Protein AF-A0A1M3QU16-F1 (afdb_monomer_lite)

Sequence (196 aa):
MIEPKADIASSEDFNYCINLTHSNYIVVINEKRYNAANKQELTKLIRKNKKMITNRQLSIIYNSATTPGKMVTVLDILTEQDIKRFKLASVDGKPVPHIQDIKKENTSSKDTNFSDSTILTIIIKDTCLDISLLKNVMGCKKLDDVESFILNNKKYIDPYKIVVIGRKDLGYKDLKPVISLLIKHEYFNFKLLTKD

Foldseek 3Di:
DDDPQAAADDPVQQQAEFEQADCFTWGHHRNDTDTHNDLVSVLVVCLVCVVSQQVDAYEYEDEPVRQVVVVVSVVVSCVVSVRDRYGYHYNHSDDDLPPPPPPPPPPPDDDPPPVPLLAWEWEQDPQWIWTGHNRDIDIGRDVVVVLVVCVVCVVSHDLQRYEYEYAPPDDPVRVVSVVVSCSVVVSRHYYYYYDD

Structure (mmCIF, N/CA/C/O backbone):
data_AF-A0A1M3QU16-F1
#
_entry.id   AF-A0A1M3QU16-F1
#
loop_
_atom_site.group_PDB
_atom_site.id
_atom_site.type_symbol
_atom_site.label_atom_id
_atom_site.label_alt_id
_atom_site.label_comp_id
_atom_site.label_asym_id
_atom_site.label_entity_id
_atom_site.label_seq_id
_atom_site.pdbx_PDB_ins_code
_atom_site.Cartn_x
_atom_site.Cartn_y
_atom_site.Cartn_z
_atom_site.occupancy
_atom_site.B_iso_or_equiv
_atom_site.auth_seq_id
_atom_site.auth_comp_id
_atom_site.auth_asym_id
_atom_site.auth_atom_id
_atom_site.pdbx_PDB_model_num
ATOM 1 N N . MET A 1 1 ? -2.129 24.895 -1.255 1.00 28.53 1 MET A N 1
ATOM 2 C CA . MET A 1 1 ? -1.875 23.439 -1.251 1.00 28.53 1 MET A CA 1
ATOM 3 C C . MET A 1 1 ? -1.627 23.045 0.197 1.00 28.53 1 MET A C 1
ATOM 5 O O . MET A 1 1 ? -0.726 23.620 0.785 1.00 28.53 1 MET A O 1
ATOM 9 N N . ILE A 1 2 ? -2.469 22.206 0.806 1.00 23.08 2 ILE A N 1
ATOM 10 C CA . ILE A 1 2 ? -2.302 21.773 2.204 1.00 23.08 2 ILE A CA 1
ATOM 11 C C . ILE A 1 2 ? -1.874 20.309 2.139 1.00 23.08 2 ILE A C 1
ATOM 13 O O . ILE A 1 2 ? -2.660 19.458 1.733 1.00 23.08 2 ILE A O 1
ATOM 17 N N . GLU A 1 3 ? -0.601 20.046 2.423 1.00 27.50 3 GLU A N 1
ATOM 18 C CA . GLU A 1 3 ? -0.107 18.693 2.685 1.00 27.50 3 GLU A CA 1
ATOM 19 C C . GLU A 1 3 ? -0.867 18.123 3.893 1.00 27.50 3 GLU A C 1
ATOM 21 O O . GLU A 1 3 ? -1.127 18.884 4.835 1.00 27.50 3 GLU A O 1
ATOM 26 N N . PRO A 1 4 ? -1.218 16.824 3.924 1.00 32.12 4 PRO A N 1
ATOM 27 C CA . PRO A 1 4 ? -1.658 16.208 5.162 1.00 32.12 4 PRO A CA 1
ATOM 28 C C . PRO A 1 4 ? -0.467 16.238 6.117 1.00 32.12 4 PRO A C 1
ATOM 30 O O . PRO A 1 4 ? 0.437 15.405 6.047 1.00 32.12 4 PRO A O 1
ATOM 33 N N . LYS A 1 5 ? -0.432 17.245 6.992 1.00 37.00 5 LYS A N 1
ATOM 34 C CA . LYS A 1 5 ? 0.457 17.226 8.144 1.00 37.00 5 LYS A CA 1
ATOM 35 C C . LYS A 1 5 ? 0.028 16.029 8.975 1.00 37.00 5 LYS A C 1
ATOM 37 O O . LYS A 1 5 ? -1.111 15.963 9.425 1.00 37.00 5 LYS A O 1
ATOM 42 N N . ALA A 1 6 ? 0.924 15.065 9.129 1.00 51.38 6 ALA A N 1
ATOM 43 C CA . ALA A 1 6 ? 0.760 14.104 10.195 1.00 51.38 6 ALA A CA 1
ATOM 44 C C . ALA A 1 6 ? 0.829 14.874 11.510 1.00 51.38 6 ALA A C 1
ATOM 46 O O . ALA A 1 6 ? 1.815 15.570 11.769 1.00 51.38 6 ALA A O 1
ATOM 47 N N . ASP A 1 7 ? -0.221 14.768 12.312 1.00 60.34 7 ASP A N 1
ATOM 48 C CA . ASP A 1 7 ? -0.192 15.331 13.649 1.00 60.34 7 ASP A CA 1
ATOM 49 C C . ASP A 1 7 ? 0.798 14.525 14.494 1.00 60.34 7 ASP A C 1
ATOM 51 O O . ASP A 1 7 ? 0.911 13.298 14.367 1.00 60.34 7 ASP A O 1
ATOM 55 N N . ILE A 1 8 ? 1.531 15.222 15.361 1.00 70.62 8 ILE A N 1
ATOM 56 C CA . ILE A 1 8 ? 2.304 14.560 16.410 1.00 70.62 8 ILE A CA 1
ATOM 57 C C . ILE A 1 8 ? 1.301 13.819 17.295 1.00 70.62 8 ILE A C 1
ATOM 59 O O . ILE A 1 8 ? 0.303 14.402 17.723 1.00 70.62 8 ILE A O 1
ATOM 63 N N . ALA A 1 9 ? 1.549 12.533 17.542 1.00 72.69 9 ALA A N 1
ATOM 64 C CA . ALA A 1 9 ? 0.650 11.704 18.332 1.00 72.69 9 ALA A CA 1
ATOM 65 C C . ALA A 1 9 ? 0.433 12.308 19.728 1.00 72.69 9 ALA A C 1
ATOM 67 O O . ALA A 1 9 ? 1.379 12.531 20.485 1.00 72.69 9 ALA A O 1
ATOM 68 N N . SER A 1 10 ? -0.830 12.551 20.066 1.00 77.94 10 SER A N 1
ATOM 69 C CA . SER A 1 10 ? -1.260 13.004 21.388 1.00 77.94 10 SER A CA 1
ATOM 70 C C . SER A 1 10 ? -1.547 11.814 22.309 1.00 77.94 10 SER A C 1
ATOM 72 O O . SER A 1 10 ? -1.694 10.682 21.851 1.00 77.94 10 SER A O 1
ATOM 74 N N . SER A 1 11 ? -1.671 12.046 23.618 1.00 75.81 11 SER A N 1
ATOM 75 C CA . SER A 1 11 ? -2.041 10.991 24.577 1.00 75.81 11 SER A CA 1
ATOM 76 C C . SER A 1 11 ? -3.391 10.340 24.249 1.00 75.81 11 SER A C 1
ATOM 78 O O . SER A 1 11 ? -3.541 9.128 24.402 1.00 75.81 11 SER A O 1
ATOM 80 N N . GLU A 1 12 ? -4.351 11.111 23.733 1.00 80.38 12 GLU A N 1
ATOM 81 C CA . GLU A 1 12 ? -5.673 10.616 23.335 1.00 80.38 12 GLU A CA 1
ATOM 82 C C . GLU A 1 12 ? -5.602 9.612 22.180 1.00 80.38 12 GLU A C 1
ATOM 84 O O . GLU A 1 12 ? -6.406 8.676 22.112 1.00 80.38 12 GLU A O 1
ATOM 89 N N . ASP A 1 13 ? -4.593 9.746 21.316 1.00 78.88 13 ASP A N 1
ATOM 90 C CA . ASP A 1 13 ? -4.394 8.860 20.174 1.00 78.88 13 ASP A CA 1
ATOM 91 C C . ASP A 1 13 ? -4.037 7.441 20.578 1.00 78.88 13 ASP A C 1
ATOM 93 O O . ASP A 1 13 ? -4.252 6.517 19.805 1.00 78.88 13 ASP A O 1
ATOM 97 N N . PHE A 1 14 ? -3.547 7.228 21.796 1.00 82.44 14 PHE A N 1
ATOM 98 C CA . PHE A 1 14 ? -3.204 5.897 22.282 1.00 82.44 14 PHE A CA 1
ATOM 99 C C . PHE A 1 14 ? -4.396 5.135 22.876 1.00 82.44 14 PHE A C 1
ATOM 101 O O . PHE A 1 14 ? -4.251 3.957 23.199 1.00 82.44 14 PHE A O 1
ATOM 108 N N . ASN A 1 15 ? -5.580 5.752 22.975 1.00 84.56 15 ASN A N 1
ATOM 109 C CA . ASN A 1 15 ? -6.772 5.113 23.547 1.00 84.56 15 ASN A CA 1
ATOM 110 C C . ASN A 1 15 ? -7.551 4.263 22.530 1.00 84.56 15 ASN A C 1
ATOM 112 O O . ASN A 1 15 ? -8.203 3.282 22.908 1.00 84.56 15 ASN A O 1
ATOM 116 N N . TYR A 1 16 ? -7.495 4.650 21.252 1.00 88.00 16 TYR A N 1
ATOM 117 C CA . TYR A 1 16 ? -8.154 3.983 20.127 1.00 88.00 16 TYR A CA 1
ATOM 118 C C . TYR A 1 16 ? -7.234 4.010 18.905 1.00 88.00 16 TYR A C 1
ATOM 120 O O . TYR A 1 16 ? -7.348 4.891 18.051 1.00 88.00 16 TYR A O 1
ATOM 128 N N . CYS A 1 17 ? -6.318 3.044 18.813 1.00 90.44 17 CYS A N 1
ATOM 129 C CA . CYS A 1 17 ? -5.332 3.037 17.740 1.00 90.44 17 CYS A CA 1
ATOM 130 C C . CYS A 1 17 ? -4.891 1.681 17.221 1.00 90.44 17 CYS A C 1
ATOM 132 O O . CYS A 1 17 ? -5.073 0.643 17.853 1.00 90.44 17 CYS A O 1
ATOM 134 N N . ILE A 1 18 ? -4.251 1.734 16.056 1.00 91.69 18 IL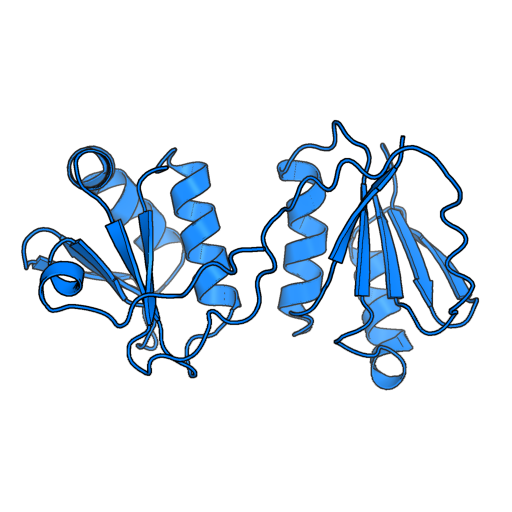E A N 1
ATOM 135 C CA . ILE A 1 18 ? -3.370 0.690 15.550 1.00 91.69 18 ILE A CA 1
ATOM 136 C C . ILE A 1 18 ? -1.954 1.263 15.549 1.00 91.69 18 ILE A C 1
ATOM 138 O O . ILE A 1 18 ? -1.646 2.176 14.789 1.00 91.69 18 ILE A O 1
ATOM 142 N N . ASN A 1 19 ? -1.101 0.735 16.414 1.00 90.00 19 ASN A N 1
ATOM 143 C CA . ASN A 1 19 ? 0.288 1.122 16.555 1.00 90.00 19 ASN A CA 1
ATOM 144 C C . ASN A 1 19 ? 1.202 0.193 15.743 1.00 90.00 19 ASN A C 1
ATOM 146 O O . ASN A 1 19 ? 1.230 -1.027 15.940 1.00 90.00 19 ASN A O 1
ATOM 150 N N . LEU A 1 20 ? 1.936 0.807 14.814 1.00 87.31 20 LEU A N 1
ATOM 151 C CA . LEU A 1 20 ? 2.802 0.162 13.833 1.00 87.31 20 LEU A CA 1
ATOM 152 C C . LEU A 1 20 ? 4.291 0.241 14.186 1.00 87.31 20 LEU A C 1
ATOM 154 O O . LEU A 1 20 ? 5.102 -0.330 13.460 1.00 87.31 20 LEU A O 1
ATOM 158 N N . THR A 1 21 ? 4.655 0.896 15.294 1.00 81.88 21 THR A N 1
ATOM 159 C CA . THR A 1 21 ? 6.058 1.101 15.697 1.00 81.88 21 THR A CA 1
ATOM 160 C C . THR A 1 21 ? 6.739 -0.163 16.229 1.00 81.88 21 THR A C 1
ATOM 162 O O . THR A 1 21 ? 7.946 -0.168 16.459 1.00 81.88 21 THR A O 1
ATOM 165 N N . HIS A 1 22 ? 5.980 -1.242 16.420 1.00 81.38 22 HIS A N 1
ATOM 166 C CA . HIS A 1 22 ? 6.461 -2.532 16.912 1.00 81.38 22 HIS A CA 1
ATOM 167 C C . HIS A 1 22 ? 6.599 -3.552 15.775 1.00 81.38 22 HIS A C 1
ATOM 169 O O . HIS A 1 22 ? 6.116 -3.324 14.671 1.00 81.38 22 HIS A O 1
ATOM 175 N N . SER A 1 23 ? 7.221 -4.708 16.031 1.00 77.38 23 SER A N 1
ATOM 176 C CA . SER A 1 23 ? 7.318 -5.815 15.060 1.00 77.38 23 SER A CA 1
ATOM 177 C C . SER A 1 23 ? 5.955 -6.425 14.718 1.00 77.38 23 SER A C 1
ATOM 179 O O . SER A 1 23 ? 5.689 -6.718 13.553 1.00 77.38 23 SER A O 1
ATOM 181 N N . ASN A 1 24 ? 5.032 -6.474 15.677 1.00 86.94 24 ASN A N 1
ATOM 182 C CA . ASN A 1 24 ? 3.638 -6.872 15.465 1.00 86.94 24 ASN A CA 1
ATOM 183 C C . ASN A 1 24 ? 2.715 -5.653 15.292 1.00 86.94 24 ASN A C 1
ATOM 185 O O . ASN A 1 24 ? 3.144 -4.512 15.462 1.00 86.94 24 ASN A O 1
ATOM 189 N N . TYR A 1 25 ? 1.450 -5.881 14.937 1.00 90.00 25 TYR A N 1
ATOM 190 C CA . TYR A 1 25 ? 0.414 -4.849 14.985 1.00 90.00 25 TYR A CA 1
ATOM 191 C C . TYR A 1 25 ? -0.153 -4.789 16.403 1.00 90.00 25 TYR A C 1
ATOM 193 O O . TYR A 1 25 ? -0.735 -5.766 16.879 1.00 90.00 25 TYR A O 1
ATOM 201 N N . ILE A 1 26 ? 0.002 -3.653 17.083 1.00 92.25 26 ILE A N 1
ATOM 202 C CA . ILE A 1 26 ? -0.613 -3.449 18.397 1.00 92.25 26 ILE A CA 1
ATOM 203 C C . ILE A 1 26 ? -1.889 -2.650 18.204 1.00 92.25 26 ILE A C 1
ATOM 205 O O . ILE A 1 26 ? -1.847 -1.533 17.710 1.00 92.25 26 ILE A O 1
ATOM 209 N N . VAL A 1 27 ? -3.026 -3.198 18.606 1.00 92.75 27 VAL A N 1
ATOM 210 C CA . VAL A 1 27 ? -4.304 -2.489 18.557 1.00 92.75 27 VAL A CA 1
ATOM 211 C C . VAL A 1 27 ? -4.719 -2.138 19.973 1.00 92.75 27 VAL A C 1
ATOM 213 O O . VAL A 1 27 ? -4.767 -3.014 20.835 1.00 92.75 27 VAL A O 1
ATOM 216 N N . VAL A 1 28 ? -5.025 -0.871 20.221 1.00 90.88 28 VAL A N 1
ATOM 217 C CA . VAL A 1 28 ? -5.543 -0.399 21.504 1.00 90.88 28 VAL A CA 1
ATOM 218 C C . VAL A 1 28 ? -6.983 0.031 21.315 1.00 90.88 28 VAL A C 1
ATOM 220 O O . VAL A 1 28 ? -7.278 0.853 20.452 1.00 90.88 28 VAL A O 1
ATOM 223 N N . ILE A 1 29 ? -7.893 -0.554 22.088 1.00 89.00 29 ILE A N 1
ATOM 224 C CA . ILE A 1 29 ? -9.314 -0.199 22.079 1.00 89.00 29 ILE A CA 1
ATOM 225 C C . ILE A 1 29 ? -9.744 -0.064 23.528 1.00 89.00 29 ILE A C 1
ATOM 227 O O . ILE A 1 29 ? -9.800 -1.065 24.247 1.00 89.00 29 ILE A O 1
ATOM 231 N N . ASN A 1 30 ? -10.074 1.159 23.939 1.00 83.50 30 ASN A N 1
ATOM 232 C CA . ASN A 1 30 ? -10.514 1.448 25.300 1.00 83.50 30 ASN A CA 1
ATOM 233 C C . ASN A 1 30 ? -9.498 0.949 26.341 1.00 83.50 30 ASN A C 1
ATOM 235 O O . ASN A 1 30 ? -9.843 0.149 27.210 1.00 83.50 30 ASN A O 1
ATOM 239 N N . GLU A 1 31 ? -8.230 1.336 26.158 1.00 81.75 31 GLU A N 1
ATOM 240 C CA . GLU A 1 31 ? -7.076 0.981 27.009 1.00 81.75 31 GLU A CA 1
ATOM 241 C C . GLU A 1 31 ? -6.671 -0.504 26.991 1.00 81.75 31 GLU A C 1
ATOM 243 O O . GLU A 1 31 ? -5.581 -0.866 27.439 1.00 81.75 31 GLU A O 1
ATOM 248 N N . LYS A 1 32 ? -7.483 -1.385 26.396 1.00 89.31 32 LYS A N 1
ATOM 249 C CA . LYS A 1 32 ? -7.114 -2.788 26.194 1.00 89.31 32 LYS A CA 1
ATOM 250 C C . LYS A 1 32 ? -6.192 -2.922 24.996 1.00 89.31 32 LYS A C 1
ATOM 252 O O . LYS A 1 32 ? -6.543 -2.523 23.885 1.00 89.31 32 LYS A O 1
ATOM 257 N N . ARG A 1 33 ? -5.031 -3.533 25.230 1.00 92.06 33 ARG A N 1
ATOM 258 C CA . ARG A 1 33 ? -4.027 -3.821 24.206 1.00 92.06 33 ARG A CA 1
ATOM 259 C C . ARG A 1 33 ? -4.224 -5.220 23.643 1.00 92.06 33 ARG A C 1
ATOM 261 O O . ARG A 1 33 ? -4.306 -6.195 24.385 1.00 92.06 33 ARG A O 1
ATOM 268 N N . TYR A 1 34 ? -4.239 -5.304 22.325 1.00 93.56 34 TYR A N 1
ATOM 269 C CA . TYR A 1 34 ? -4.306 -6.538 21.566 1.00 93.56 34 TYR A CA 1
ATOM 270 C C . TYR A 1 34 ? -3.097 -6.615 20.649 1.00 93.56 34 TYR A C 1
ATOM 272 O O . TYR A 1 34 ? -2.683 -5.615 20.063 1.00 93.56 34 TYR A O 1
ATOM 280 N N . ASN A 1 35 ? -2.544 -7.811 20.514 1.00 92.81 35 ASN A N 1
ATOM 281 C CA . ASN A 1 35 ? -1.427 -8.077 19.629 1.00 92.81 35 ASN A CA 1
ATOM 282 C C . ASN A 1 35 ? -1.933 -8.910 18.447 1.00 92.81 35 ASN A C 1
ATOM 284 O O . ASN A 1 35 ? -2.661 -9.881 18.650 1.00 92.81 35 ASN A O 1
ATOM 288 N N . ALA A 1 36 ? -1.577 -8.507 17.233 1.00 93.44 36 ALA A N 1
ATOM 289 C CA . ALA A 1 36 ? -1.800 -9.276 16.022 1.00 93.44 36 ALA A CA 1
ATOM 290 C C . ALA A 1 36 ? -0.466 -9.445 15.291 1.00 93.44 36 ALA A C 1
ATOM 292 O O . ALA A 1 36 ? 0.161 -8.465 14.882 1.00 93.44 36 ALA A O 1
ATOM 293 N N . ALA A 1 37 ? -0.035 -10.691 15.109 1.00 88.56 37 ALA A N 1
ATOM 294 C CA . ALA A 1 37 ? 1.241 -11.005 14.474 1.00 88.56 37 ALA A CA 1
ATOM 295 C C . ALA A 1 37 ? 1.196 -10.832 12.946 1.00 88.56 37 ALA A C 1
ATOM 297 O O . ALA A 1 37 ? 2.219 -10.603 12.308 1.00 88.56 37 ALA A O 1
ATOM 298 N N . ASN A 1 38 ? 0.011 -10.936 12.337 1.00 85.81 38 ASN A N 1
ATOM 299 C CA . ASN A 1 38 ? -0.155 -10.962 10.884 1.00 85.81 38 ASN A CA 1
ATOM 300 C C . ASN A 1 38 ? -1.468 -10.299 10.422 1.00 85.81 38 ASN A C 1
ATOM 302 O O . ASN A 1 38 ? -2.348 -9.970 11.222 1.00 85.81 38 ASN A O 1
ATOM 306 N N . LYS A 1 39 ? -1.611 -10.132 9.095 1.00 84.62 39 LYS A N 1
ATOM 307 C CA . LYS A 1 39 ? -2.800 -9.540 8.453 1.00 84.62 39 LYS A CA 1
ATOM 308 C C . LYS A 1 39 ? -4.097 -10.243 8.870 1.00 84.62 39 LYS A C 1
ATOM 310 O O . LYS A 1 39 ? -5.100 -9.569 9.095 1.00 84.62 39 LYS A O 1
ATOM 315 N N . GLN A 1 40 ? -4.106 -11.574 8.966 1.00 89.69 40 GLN A N 1
ATOM 316 C CA . GLN A 1 40 ? -5.324 -12.340 9.260 1.00 89.69 40 GLN A CA 1
ATOM 317 C C . GLN A 1 40 ? -5.810 -12.105 10.693 1.00 89.69 40 GLN A C 1
ATOM 319 O O . GLN A 1 40 ? -6.999 -11.856 10.903 1.00 89.69 40 GLN A O 1
ATOM 324 N N . GLU A 1 41 ? -4.903 -12.140 11.669 1.00 93.75 41 GLU A N 1
ATOM 325 C CA . GLU A 1 41 ? -5.203 -11.823 13.068 1.00 93.75 41 GLU A CA 1
ATOM 326 C C . GLU A 1 41 ? -5.687 -10.385 13.226 1.00 93.75 41 GLU A C 1
ATOM 328 O O . GLU A 1 41 ? -6.724 -10.157 13.851 1.00 93.75 41 GLU A O 1
ATOM 333 N N . LEU A 1 42 ? -5.003 -9.427 12.587 1.00 93.94 42 LEU A N 1
ATOM 334 C CA . LEU A 1 42 ? -5.406 -8.024 12.619 1.00 93.94 42 LEU A CA 1
ATOM 335 C C . LEU A 1 42 ? -6.803 -7.848 12.014 1.00 93.94 42 LEU A C 1
ATOM 337 O O . LEU A 1 42 ? -7.665 -7.216 12.617 1.00 93.94 42 LEU A O 1
ATOM 341 N N . THR A 1 43 ? -7.073 -8.477 10.870 1.00 92.94 43 THR A N 1
ATOM 342 C CA . THR A 1 43 ? -8.388 -8.426 10.213 1.00 92.94 43 THR A CA 1
ATOM 343 C C . THR A 1 43 ? -9.489 -8.981 11.117 1.00 92.94 43 THR A C 1
ATOM 345 O O . THR A 1 43 ? -10.542 -8.358 11.261 1.00 92.94 43 THR A O 1
ATOM 348 N N . LYS A 1 44 ? -9.258 -10.138 11.759 1.00 93.75 44 LYS A N 1
ATOM 349 C CA . LYS A 1 44 ? -10.207 -10.729 12.717 1.00 93.75 44 LYS A CA 1
ATOM 350 C C . LYS A 1 44 ? -10.464 -9.784 13.890 1.00 93.75 44 LYS A C 1
ATOM 352 O O . LYS A 1 44 ? -11.617 -9.603 14.281 1.00 93.75 44 LYS A O 1
ATOM 357 N N . LEU A 1 45 ? -9.413 -9.162 14.420 1.00 94.25 45 LEU A N 1
ATOM 358 C CA . LEU A 1 45 ? -9.507 -8.242 15.545 1.00 94.25 45 LEU A CA 1
ATOM 359 C C . LEU A 1 45 ? -10.296 -6.972 15.192 1.00 94.25 45 LEU A C 1
ATOM 361 O O . LEU A 1 45 ? -11.213 -6.598 15.926 1.00 94.25 45 LEU A O 1
ATOM 365 N N . ILE A 1 46 ? -9.983 -6.341 14.059 1.00 93.00 46 ILE A N 1
ATOM 366 C CA . ILE A 1 46 ? -10.682 -5.145 13.575 1.00 93.00 46 ILE A CA 1
ATOM 367 C C . ILE A 1 46 ? -12.149 -5.464 13.298 1.00 93.00 46 ILE A C 1
ATOM 369 O O . ILE A 1 46 ? -13.028 -4.729 13.740 1.00 93.00 46 ILE A O 1
ATOM 373 N N . ARG A 1 47 ? -12.443 -6.603 12.660 1.00 93.00 47 ARG A N 1
ATOM 374 C CA . ARG A 1 47 ? -13.821 -7.043 12.410 1.00 93.00 47 ARG A CA 1
ATOM 375 C C . ARG A 1 47 ? -14.604 -7.263 13.702 1.00 93.00 47 ARG A C 1
ATOM 377 O O . ARG A 1 47 ? -15.720 -6.763 13.822 1.00 93.00 47 ARG A O 1
ATOM 384 N N . LYS A 1 48 ? -14.018 -7.963 14.681 1.00 92.94 48 LYS A N 1
ATOM 385 C CA . LYS A 1 48 ? -14.643 -8.227 15.990 1.00 92.94 48 LYS A CA 1
ATOM 386 C C . LYS A 1 48 ? -15.002 -6.934 16.724 1.00 92.94 48 LYS A C 1
ATOM 388 O O . LYS A 1 48 ? -16.036 -6.872 17.379 1.00 92.94 48 LYS A O 1
ATOM 393 N N . ASN A 1 49 ? -14.172 -5.903 16.587 1.00 90.25 49 ASN A N 1
ATOM 394 C CA . ASN A 1 49 ? -14.342 -4.629 17.282 1.00 90.25 49 ASN A CA 1
ATOM 395 C C . ASN A 1 49 ? -14.895 -3.506 16.390 1.00 90.25 49 ASN A C 1
ATOM 397 O O . ASN A 1 49 ? -14.934 -2.353 16.822 1.00 90.25 49 ASN A O 1
ATOM 401 N N . LYS A 1 50 ? -15.358 -3.822 15.171 1.00 88.12 50 LYS A N 1
ATOM 402 C CA . LYS A 1 50 ? -15.743 -2.833 14.152 1.00 88.12 50 LYS A CA 1
ATOM 403 C C . LYS A 1 50 ? -16.699 -1.777 14.704 1.00 88.12 50 LYS A C 1
ATOM 405 O O . LYS A 1 50 ? -16.419 -0.597 14.570 1.00 88.12 50 LYS A O 1
ATOM 410 N N . LYS A 1 51 ? -17.768 -2.182 15.403 1.00 86.38 51 LYS A N 1
ATOM 411 C CA . LYS A 1 51 ? -18.746 -1.243 15.991 1.00 86.38 51 LYS A CA 1
ATOM 412 C C . LYS A 1 51 ? -18.099 -0.196 16.908 1.00 86.38 51 LYS A C 1
ATOM 414 O O . LYS A 1 51 ? -18.457 0.973 16.840 1.00 86.38 51 LYS A O 1
ATOM 419 N N . MET A 1 52 ? -17.150 -0.604 17.752 1.00 84.56 52 MET A N 1
ATOM 420 C CA . MET A 1 52 ? -16.463 0.314 18.669 1.00 84.56 52 MET A CA 1
ATOM 421 C C . MET A 1 52 ? -15.519 1.253 17.915 1.00 84.56 52 MET A C 1
ATOM 423 O O . MET A 1 52 ? -15.449 2.436 18.236 1.00 84.56 52 MET A O 1
ATOM 427 N N . ILE A 1 53 ? -14.833 0.726 16.898 1.00 83.88 53 ILE A N 1
ATOM 428 C CA . ILE A 1 53 ? -13.884 1.475 16.072 1.00 83.88 53 ILE A CA 1
ATOM 429 C C . ILE A 1 53 ? -14.611 2.511 15.205 1.00 83.88 53 ILE A C 1
ATOM 431 O O . ILE A 1 53 ? -14.205 3.663 15.181 1.00 83.88 53 ILE A O 1
ATOM 435 N N . THR A 1 54 ? -15.706 2.146 14.531 1.00 79.75 54 THR A N 1
ATOM 436 C CA . THR A 1 54 ? -16.431 3.038 13.603 1.00 79.75 54 THR A CA 1
ATOM 437 C C . THR A 1 54 ? -17.081 4.239 14.305 1.00 79.75 54 THR A C 1
ATOM 439 O O . THR A 1 54 ? -17.221 5.308 13.708 1.00 79.75 54 THR A O 1
ATOM 442 N N . ASN A 1 55 ? -17.459 4.091 15.578 1.00 78.94 55 ASN A N 1
ATOM 443 C CA . ASN A 1 55 ? -18.094 5.161 16.351 1.00 78.94 55 ASN A CA 1
ATOM 444 C C . ASN A 1 55 ? -17.103 6.231 16.838 1.00 78.94 55 ASN A C 1
ATOM 446 O O . ASN A 1 55 ? -17.526 7.317 17.237 1.00 78.94 55 ASN A O 1
ATOM 450 N N . ARG A 1 56 ? -15.797 5.952 16.789 1.00 78.81 56 ARG A N 1
ATOM 451 C CA . ARG A 1 56 ? -14.731 6.868 17.209 1.00 78.81 56 ARG A CA 1
ATOM 452 C C . ARG A 1 56 ? -13.781 7.159 16.048 1.00 78.81 56 ARG A C 1
ATOM 454 O O . ARG A 1 56 ? -13.879 6.555 14.985 1.00 78.81 56 ARG A O 1
ATOM 461 N N . GLN A 1 57 ? -12.894 8.131 16.228 1.00 79.50 57 GLN A N 1
ATOM 462 C CA . GLN A 1 57 ? -11.777 8.319 15.308 1.00 79.50 57 GLN A CA 1
ATOM 463 C C . GLN A 1 57 ? -10.677 7.325 15.686 1.00 79.50 57 GLN A C 1
ATOM 465 O O . GLN A 1 57 ? -10.226 7.320 16.828 1.00 79.50 57 GLN A O 1
ATOM 470 N N . LEU A 1 58 ? -10.285 6.461 14.750 1.00 86.44 58 LEU A N 1
ATOM 471 C CA . LEU A 1 58 ? -9.176 5.527 14.938 1.00 86.44 58 LEU A CA 1
ATOM 472 C C . LEU A 1 58 ? -7.853 6.207 14.572 1.00 86.44 58 LEU A C 1
ATOM 474 O O . LEU A 1 58 ? -7.704 6.690 13.451 1.00 86.44 58 LEU A O 1
ATOM 478 N N . SER A 1 59 ? -6.873 6.189 15.466 1.00 86.56 59 SER A N 1
ATOM 479 C CA . SER A 1 59 ? -5.534 6.699 15.162 1.00 86.56 59 SER A CA 1
ATOM 480 C C . SER A 1 59 ? -4.632 5.573 14.649 1.00 86.56 59 SER A C 1
ATOM 482 O O . SER A 1 59 ? -4.570 4.490 15.225 1.00 86.56 59 SER A O 1
ATOM 484 N N . ILE A 1 60 ? -3.921 5.790 13.548 1.00 89.00 60 ILE A N 1
ATOM 485 C CA . ILE A 1 60 ? -2.859 4.892 13.085 1.00 89.00 60 ILE A CA 1
ATOM 486 C C . ILE A 1 60 ? -1.540 5.526 13.506 1.00 89.00 60 ILE A C 1
ATOM 488 O O . ILE A 1 60 ? -1.141 6.556 12.962 1.00 89.00 60 ILE A O 1
ATOM 492 N N . ILE A 1 61 ? -0.895 4.922 14.502 1.00 87.00 61 ILE A N 1
ATOM 493 C CA . ILE A 1 61 ? 0.356 5.416 15.072 1.00 87.00 61 ILE A CA 1
ATOM 494 C C . ILE A 1 61 ? 1.526 4.815 14.306 1.00 87.00 61 ILE A C 1
ATOM 496 O O . ILE A 1 61 ? 1.628 3.592 14.183 1.00 87.00 61 ILE A O 1
ATOM 500 N N . TYR A 1 62 ? 2.429 5.666 13.834 1.00 83.38 62 TYR A N 1
ATOM 501 C CA . TYR A 1 62 ? 3.632 5.248 13.123 1.00 83.38 62 TYR A CA 1
ATOM 502 C C . TYR A 1 62 ? 4.846 6.089 13.536 1.00 83.38 62 TYR A C 1
ATOM 504 O O . TYR A 1 62 ? 4.733 7.099 14.226 1.00 83.38 62 TYR A O 1
ATOM 512 N N . ASN A 1 63 ? 6.027 5.649 13.124 1.00 79.19 63 ASN A N 1
ATOM 513 C CA . ASN A 1 63 ? 7.292 6.370 13.256 1.00 79.19 63 ASN A CA 1
ATOM 514 C C . ASN A 1 63 ? 8.136 6.164 11.990 1.00 79.19 63 ASN A C 1
ATOM 516 O O . ASN A 1 63 ? 7.755 5.401 11.101 1.00 79.19 63 ASN A O 1
ATOM 520 N N . SER A 1 64 ? 9.316 6.776 11.924 1.00 69.06 64 SER A N 1
ATOM 521 C CA . SER A 1 64 ? 10.233 6.612 10.788 1.00 69.06 64 SER A CA 1
ATOM 522 C C . SER A 1 64 ? 10.756 5.195 10.548 1.00 69.06 64 SER A C 1
ATOM 524 O O . SER A 1 64 ? 11.218 4.907 9.449 1.00 69.06 64 SER A O 1
ATOM 526 N N . ALA A 1 65 ? 10.659 4.302 11.534 1.00 72.94 65 ALA A N 1
ATOM 527 C CA . ALA A 1 65 ? 11.001 2.888 11.380 1.00 72.94 65 ALA A CA 1
ATOM 528 C C . ALA A 1 65 ? 9.816 2.032 10.891 1.00 72.94 65 ALA A C 1
ATOM 530 O O . ALA A 1 65 ? 9.980 0.845 10.607 1.00 72.94 65 ALA A O 1
ATOM 531 N N . THR A 1 66 ? 8.611 2.601 10.809 1.00 70.31 66 THR A N 1
ATOM 532 C CA . THR A 1 66 ? 7.420 1.873 10.374 1.00 70.31 66 THR A CA 1
ATOM 533 C C . THR A 1 66 ? 7.527 1.547 8.893 1.00 70.31 66 THR A C 1
ATOM 535 O O . THR A 1 66 ? 7.614 2.439 8.049 1.00 70.31 66 THR A O 1
ATOM 538 N N . THR A 1 67 ? 7.472 0.258 8.561 1.00 70.31 67 THR A N 1
ATOM 539 C CA . THR A 1 67 ? 7.554 -0.167 7.164 1.00 70.31 67 THR A CA 1
ATOM 540 C C . THR A 1 67 ? 6.289 0.241 6.395 1.00 70.31 67 THR A C 1
ATOM 542 O O . THR A 1 67 ? 5.170 0.047 6.889 1.00 70.31 67 THR A O 1
ATOM 545 N N . PRO A 1 68 ? 6.411 0.742 5.154 1.00 60.56 68 PRO A N 1
ATOM 546 C CA . PRO A 1 68 ? 5.250 1.088 4.332 1.00 60.56 68 PRO A CA 1
ATOM 547 C C . PRO A 1 68 ? 4.289 -0.090 4.117 1.00 60.56 68 PRO A C 1
ATOM 549 O O . PRO A 1 68 ? 3.075 0.092 4.124 1.00 60.56 68 PRO A O 1
ATOM 552 N N . GLY A 1 69 ? 4.808 -1.321 4.018 1.00 66.69 69 GLY A N 1
ATOM 553 C CA . GLY A 1 69 ? 3.985 -2.529 3.890 1.00 66.69 69 GLY A CA 1
ATOM 554 C C . GLY A 1 69 ? 3.015 -2.742 5.061 1.00 66.69 69 GLY A C 1
ATOM 555 O O . GLY A 1 69 ? 1.879 -3.176 4.847 1.00 66.69 69 GLY A O 1
ATOM 556 N N . LYS A 1 70 ? 3.404 -2.373 6.290 1.00 74.50 70 LYS A N 1
ATOM 557 C CA . LYS A 1 70 ? 2.493 -2.386 7.445 1.00 74.50 70 LYS A CA 1
ATOM 558 C C . LYS A 1 70 ? 1.397 -1.340 7.318 1.00 74.50 70 LYS A C 1
ATOM 560 O O . LYS A 1 70 ? 0.238 -1.650 7.584 1.00 74.50 70 LYS A O 1
ATOM 565 N N . MET A 1 71 ? 1.762 -0.132 6.895 1.00 76.88 71 MET A N 1
ATOM 566 C CA . MET A 1 71 ? 0.810 0.956 6.679 1.00 76.88 71 MET A CA 1
ATOM 567 C C . MET A 1 71 ? -0.233 0.560 5.628 1.00 76.88 71 MET A C 1
ATOM 569 O O . MET A 1 71 ? -1.430 0.617 5.897 1.00 76.88 71 MET A O 1
ATOM 573 N N . VAL A 1 72 ? 0.206 0.049 4.473 1.00 72.31 72 VAL A N 1
ATOM 574 C CA . VAL A 1 72 ? -0.698 -0.416 3.409 1.00 72.31 72 VAL A CA 1
ATOM 575 C C . VAL A 1 72 ? -1.576 -1.567 3.875 1.00 72.31 72 VAL A C 1
ATOM 577 O O . VAL A 1 72 ? -2.775 -1.540 3.626 1.00 72.31 72 VAL A O 1
ATOM 580 N N . THR A 1 73 ? -1.028 -2.531 4.619 1.00 77.44 73 THR A N 1
ATOM 581 C CA . THR A 1 73 ? -1.825 -3.631 5.185 1.00 77.44 73 THR A CA 1
ATOM 582 C C . THR A 1 73 ? -2.951 -3.116 6.083 1.00 77.44 73 THR A C 1
ATOM 584 O O . THR A 1 73 ? -4.059 -3.647 6.055 1.00 77.44 73 THR A O 1
ATOM 587 N N . VAL A 1 74 ? -2.692 -2.081 6.880 1.00 82.31 74 VAL A N 1
ATOM 588 C CA . VAL A 1 74 ? -3.698 -1.496 7.773 1.00 82.31 74 VAL A CA 1
ATOM 589 C C . VAL A 1 74 ? -4.754 -0.743 6.973 1.00 82.31 74 VAL A C 1
ATOM 591 O O . VAL A 1 74 ? -5.939 -0.997 7.168 1.00 82.31 74 VAL A O 1
ATOM 594 N N . LEU A 1 75 ? -4.347 0.118 6.037 1.00 77.50 75 LEU A N 1
ATOM 595 C CA . LEU A 1 75 ? -5.267 0.864 5.171 1.00 77.50 75 LEU A CA 1
ATOM 596 C C . LEU A 1 75 ? -6.156 -0.069 4.333 1.00 77.50 75 LEU A C 1
ATOM 598 O O . LEU A 1 75 ? -7.359 0.170 4.211 1.00 77.50 75 LEU A O 1
ATOM 602 N N . ASP A 1 76 ? -5.587 -1.169 3.836 1.00 76.31 76 ASP A N 1
ATOM 603 C CA . ASP A 1 76 ? -6.301 -2.268 3.184 1.00 76.31 76 ASP A CA 1
ATOM 604 C C . ASP A 1 76 ? -7.418 -2.812 4.073 1.00 76.31 76 ASP A C 1
ATOM 606 O O . ASP A 1 76 ? -8.572 -2.877 3.659 1.00 76.31 76 ASP A O 1
ATOM 610 N N . ILE A 1 77 ? -7.084 -3.197 5.308 1.00 85.25 77 ILE A N 1
ATOM 611 C CA . ILE A 1 77 ? -8.044 -3.787 6.245 1.00 85.25 77 ILE A CA 1
ATOM 612 C C . ILE A 1 77 ? -9.142 -2.782 6.581 1.00 85.25 77 ILE A C 1
ATOM 614 O O . ILE A 1 77 ? -10.314 -3.152 6.613 1.00 85.25 77 ILE A O 1
ATOM 618 N N . LEU A 1 78 ? -8.792 -1.519 6.832 1.00 83.19 78 LEU A N 1
ATOM 619 C CA . LEU A 1 78 ? -9.783 -0.488 7.132 1.00 83.19 78 LEU A CA 1
ATOM 620 C C . LEU A 1 78 ? -10.735 -0.279 5.952 1.00 83.19 78 LEU A C 1
ATOM 622 O O . LEU A 1 78 ? -11.945 -0.221 6.161 1.00 83.19 78 LEU A O 1
ATOM 626 N N . THR A 1 79 ? -10.216 -0.276 4.724 1.00 78.19 79 THR A N 1
ATOM 627 C CA . THR A 1 79 ? -11.022 -0.189 3.498 1.00 78.19 79 THR A CA 1
ATOM 628 C C . THR A 1 79 ? -11.923 -1.417 3.331 1.00 78.19 79 THR A C 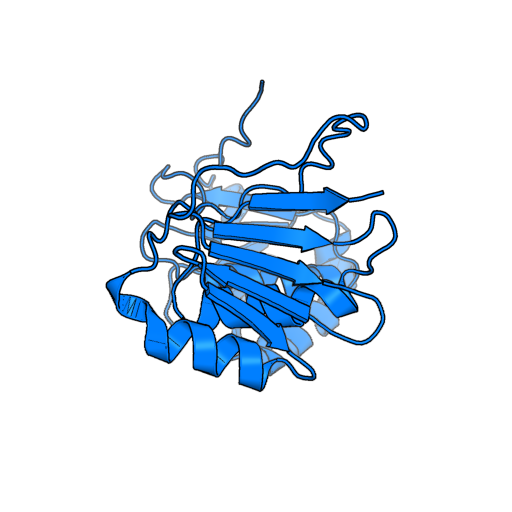1
ATOM 630 O O . THR A 1 79 ? -13.133 -1.275 3.171 1.00 78.19 79 THR A O 1
ATOM 633 N N . GLU A 1 80 ? -11.371 -2.630 3.452 1.00 81.25 80 GLU A N 1
ATOM 634 C CA . GLU A 1 80 ? -12.106 -3.904 3.375 1.00 81.25 80 GLU A CA 1
ATOM 635 C C . GLU A 1 80 ? -13.194 -4.020 4.461 1.00 81.25 80 GLU A C 1
ATOM 637 O O . GLU A 1 80 ? -14.192 -4.720 4.282 1.00 81.25 80 GLU A O 1
ATOM 642 N N . GLN A 1 81 ? -13.003 -3.371 5.613 1.00 82.12 81 GLN A N 1
ATOM 643 C CA . GLN A 1 81 ? -13.963 -3.346 6.715 1.00 82.12 81 GLN A CA 1
ATOM 644 C C . GLN A 1 81 ? -14.845 -2.085 6.729 1.00 82.12 81 GLN A C 1
ATOM 646 O O . GLN A 1 81 ? -15.623 -1.936 7.671 1.00 82.12 81 GLN A O 1
ATOM 651 N N . ASP A 1 82 ? -14.801 -1.228 5.704 1.00 79.00 82 ASP A N 1
ATOM 652 C CA . ASP A 1 82 ? -15.593 0.012 5.589 1.00 79.00 82 ASP A CA 1
ATOM 653 C C . ASP A 1 82 ? -15.406 0.977 6.784 1.00 79.00 82 ASP A C 1
ATOM 655 O O . ASP A 1 82 ? -16.344 1.589 7.295 1.00 79.00 82 ASP A O 1
ATOM 659 N N . ILE A 1 83 ? -14.173 1.092 7.284 1.00 78.25 83 ILE A N 1
ATOM 660 C CA . ILE A 1 83 ? -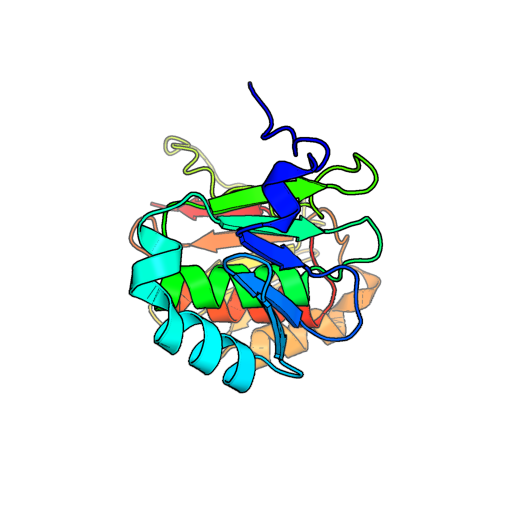13.791 2.008 8.365 1.00 78.25 83 ILE A CA 1
ATOM 661 C C . ILE A 1 83 ? -13.187 3.267 7.743 1.00 78.25 83 ILE A C 1
ATOM 663 O O . ILE A 1 83 ? -12.028 3.287 7.341 1.00 78.25 83 ILE A O 1
ATOM 667 N N . LYS A 1 84 ? -13.986 4.336 7.683 1.00 76.25 84 LYS A N 1
ATOM 668 C CA . LYS A 1 84 ? -13.615 5.600 7.015 1.00 76.25 84 LYS A CA 1
ATOM 669 C C . LYS A 1 84 ? -13.058 6.668 7.958 1.00 76.25 84 LYS A C 1
ATOM 671 O O . LYS A 1 84 ? -12.405 7.600 7.508 1.00 76.25 84 LYS A O 1
ATOM 676 N N . ARG A 1 85 ? -13.342 6.566 9.261 1.00 78.44 85 ARG A N 1
ATOM 677 C CA . ARG A 1 85 ? -12.960 7.566 10.273 1.00 78.44 85 ARG A CA 1
ATOM 678 C C . ARG A 1 85 ? -11.640 7.185 10.933 1.00 78.44 85 ARG A C 1
ATOM 680 O O . ARG A 1 85 ? -11.628 6.659 12.044 1.00 78.44 85 ARG A O 1
ATOM 687 N N . PHE A 1 86 ? -10.536 7.458 10.251 1.00 81.38 86 PHE A N 1
ATOM 688 C CA . PHE A 1 86 ? -9.203 7.297 10.821 1.00 81.38 86 PHE A CA 1
ATOM 689 C C . PHE A 1 86 ? -8.339 8.536 10.588 1.00 81.38 86 PHE A C 1
ATOM 691 O O . PHE A 1 86 ? -8.626 9.344 9.707 1.00 81.38 86 PHE A O 1
ATOM 698 N N . LYS A 1 87 ? -7.288 8.686 11.393 1.00 78.88 87 LYS A N 1
ATOM 699 C CA . LYS A 1 87 ? -6.210 9.651 11.157 1.00 78.88 87 LYS A CA 1
ATOM 700 C C . LYS A 1 87 ? -4.851 8.980 11.288 1.00 78.88 87 LYS A C 1
ATOM 702 O O . LYS A 1 87 ? -4.727 7.944 11.938 1.00 78.88 87 LYS A O 1
ATOM 707 N N . LEU A 1 88 ? -3.844 9.580 10.671 1.00 79.69 88 LEU A N 1
ATOM 708 C CA . LEU A 1 88 ? -2.450 9.168 10.797 1.00 79.69 88 LEU A CA 1
ATOM 709 C C . LEU A 1 88 ? -1.775 10.065 11.833 1.00 79.69 88 LEU A C 1
ATOM 711 O O . LEU A 1 88 ? -1.916 11.284 11.759 1.00 79.69 88 LEU A O 1
ATOM 715 N N . ALA A 1 89 ? -1.058 9.469 12.782 1.00 80.00 89 ALA A N 1
ATOM 716 C CA . ALA A 1 89 ? -0.353 10.201 13.827 1.00 80.00 89 ALA A CA 1
ATOM 717 C C . ALA A 1 89 ? 1.089 9.699 13.958 1.00 80.00 89 ALA A C 1
ATOM 719 O O . ALA A 1 89 ? 1.343 8.499 14.095 1.00 80.00 89 ALA A O 1
ATOM 720 N N . SER A 1 90 ? 2.031 10.637 13.897 1.00 79.44 90 SER A N 1
ATOM 721 C CA . SER A 1 90 ? 3.466 10.363 13.910 1.00 79.44 90 SER A CA 1
ATOM 722 C C . SER A 1 90 ? 4.022 10.476 15.323 1.00 79.44 90 SER A C 1
ATOM 724 O O . SER A 1 90 ? 3.772 11.466 16.008 1.00 79.44 90 SER A O 1
ATOM 726 N N . VAL A 1 91 ? 4.805 9.494 15.768 1.00 81.56 91 VAL A N 1
ATOM 727 C CA . VAL A 1 91 ? 5.483 9.553 17.075 1.00 81.56 91 VAL A CA 1
ATOM 728 C C . VAL A 1 91 ? 6.699 10.477 17.035 1.00 81.56 91 VAL A C 1
ATOM 730 O O . VAL A 1 91 ? 6.967 11.181 18.000 1.00 81.56 91 VAL A O 1
ATOM 733 N N . ASP A 1 92 ? 7.442 10.487 15.930 1.00 77.06 92 ASP A N 1
ATOM 734 C CA . ASP A 1 92 ? 8.673 11.271 15.769 1.00 77.06 92 ASP A CA 1
ATOM 735 C C . ASP A 1 92 ? 8.467 12.552 14.947 1.00 77.06 92 ASP A C 1
ATOM 737 O O . ASP A 1 92 ? 9.435 13.186 14.529 1.00 77.06 92 ASP A O 1
ATOM 741 N N . GLY A 1 93 ? 7.208 12.924 14.690 1.00 58.22 93 GLY A N 1
ATOM 742 C CA . GLY A 1 93 ? 6.844 14.107 13.908 1.00 58.22 93 GLY A CA 1
ATOM 743 C C . GLY A 1 93 ? 7.273 14.032 12.442 1.00 58.22 93 GLY A C 1
ATOM 744 O O . GLY A 1 93 ? 7.122 15.010 11.710 1.00 58.22 93 GLY A O 1
ATOM 745 N N . LYS A 1 94 ? 7.805 12.889 11.987 1.00 60.50 94 LYS A N 1
ATOM 746 C CA . LYS A 1 94 ? 8.189 12.717 10.591 1.00 60.50 94 LYS A CA 1
ATOM 747 C C . LYS A 1 94 ? 6.948 12.506 9.725 1.00 60.50 94 LYS A C 1
ATOM 749 O O . LYS A 1 94 ? 5.990 11.851 10.168 1.00 60.50 94 LYS A O 1
ATOM 754 N N . PRO A 1 95 ? 6.954 13.047 8.493 1.00 53.34 95 PRO A N 1
ATOM 755 C CA . PRO A 1 95 ? 5.865 12.840 7.554 1.00 53.34 95 PRO A CA 1
ATOM 756 C C . PRO A 1 95 ? 5.647 11.345 7.318 1.00 53.34 95 PRO A C 1
ATOM 758 O O . PRO A 1 95 ? 6.557 10.528 7.482 1.00 53.34 95 PRO A O 1
ATOM 761 N N . VAL A 1 96 ? 4.410 10.990 6.975 1.00 54.53 96 VAL A N 1
ATOM 762 C CA . VAL A 1 96 ? 4.029 9.621 6.611 1.00 54.53 96 VAL A CA 1
ATOM 763 C C . VAL A 1 96 ? 5.027 9.130 5.557 1.00 54.53 96 VAL A C 1
ATOM 765 O O . VAL A 1 96 ? 5.348 9.923 4.664 1.00 54.53 96 VAL A O 1
ATOM 768 N N . PRO A 1 97 ? 5.529 7.875 5.611 1.00 49.50 97 PRO A N 1
ATOM 769 C CA . PRO A 1 97 ? 6.245 7.305 4.472 1.00 49.50 97 PRO A CA 1
ATOM 770 C C . PRO A 1 97 ? 5.394 7.579 3.236 1.00 49.50 97 PRO A C 1
ATOM 772 O O . PRO A 1 97 ? 4.229 7.194 3.259 1.00 49.50 97 PRO A O 1
ATOM 775 N N . HIS A 1 98 ? 5.910 8.336 2.260 1.00 42.00 98 HIS A N 1
ATOM 776 C CA . HIS A 1 98 ? 5.116 8.936 1.184 1.00 42.00 98 HIS A CA 1
ATOM 777 C C . HIS A 1 98 ? 4.277 7.884 0.439 1.00 42.00 98 HIS A C 1
ATOM 779 O O . HIS A 1 98 ? 4.677 7.349 -0.583 1.00 42.00 98 HIS A O 1
ATOM 785 N N . ILE A 1 99 ? 3.071 7.619 0.928 1.00 40.12 99 ILE A N 1
ATOM 786 C CA . ILE A 1 99 ? 1.962 7.110 0.145 1.00 40.12 99 ILE A CA 1
ATOM 787 C C . ILE A 1 99 ? 1.323 8.404 -0.328 1.00 40.12 99 ILE A C 1
ATOM 789 O O . ILE A 1 99 ? 0.537 8.998 0.409 1.00 40.12 99 ILE A O 1
ATOM 793 N N . GLN A 1 100 ? 1.779 8.943 -1.467 1.00 37.41 100 GLN A N 1
ATOM 794 C CA . GLN A 1 100 ? 1.108 10.113 -2.024 1.00 37.41 100 GLN A CA 1
ATOM 795 C C . GLN A 1 1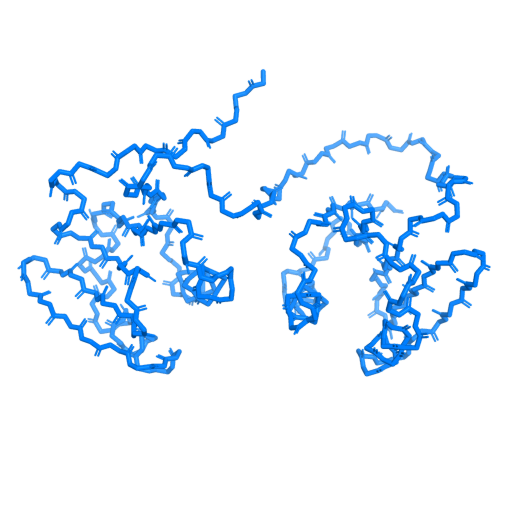00 ? -0.369 9.761 -2.150 1.00 37.41 100 GLN A C 1
ATOM 797 O O . GLN A 1 100 ? -0.720 8.729 -2.730 1.00 37.41 100 GLN A O 1
ATOM 802 N N . ASP A 1 101 ? -1.199 10.602 -1.533 1.00 32.91 101 ASP A N 1
ATOM 803 C CA . ASP A 1 101 ? -2.641 10.549 -1.656 1.00 32.91 101 ASP A CA 1
ATOM 804 C C . ASP A 1 101 ? -3.011 10.257 -3.105 1.00 32.91 101 ASP A C 1
ATOM 806 O O . ASP A 1 101 ? -2.418 10.806 -4.039 1.00 32.91 101 ASP A O 1
ATOM 810 N N . ILE A 1 102 ? -4.036 9.429 -3.279 1.00 35.81 102 ILE A N 1
ATOM 811 C CA . ILE A 1 102 ? -4.799 9.329 -4.517 1.00 35.81 102 ILE A CA 1
ATOM 812 C C . ILE A 1 102 ? -5.423 10.713 -4.744 1.00 35.81 102 ILE A C 1
ATOM 814 O O . ILE A 1 102 ? -6.603 10.948 -4.482 1.00 35.81 102 ILE A O 1
ATOM 818 N N . LYS A 1 103 ? -4.630 11.683 -5.198 1.00 27.39 103 LYS A N 1
ATOM 819 C CA . LYS A 1 103 ? -5.163 12.870 -5.831 1.00 27.39 103 LYS A CA 1
ATOM 820 C C . LYS A 1 103 ? -5.745 12.364 -7.136 1.00 27.39 103 LYS A C 1
ATOM 822 O O . LYS A 1 103 ? -5.020 12.019 -8.063 1.00 27.39 103 LYS A O 1
ATOM 827 N N . LYS A 1 104 ? -7.076 12.351 -7.211 1.00 31.44 104 LYS A N 1
ATOM 828 C CA . LYS A 1 104 ? -7.757 12.628 -8.474 1.00 31.44 104 LYS A CA 1
ATOM 829 C C . LYS A 1 104 ? -7.294 14.015 -8.915 1.00 31.44 104 LYS A C 1
ATOM 831 O O . LYS A 1 104 ? -7.958 15.011 -8.643 1.00 31.44 104 LYS A O 1
ATOM 836 N N . GLU A 1 105 ? -6.119 14.105 -9.523 1.00 28.83 105 GLU A N 1
ATOM 837 C CA . GLU A 1 105 ? -5.840 15.237 -10.381 1.00 28.83 105 GLU A CA 1
ATOM 838 C C . GLU A 1 105 ? -6.780 15.078 -11.568 1.00 28.83 105 GLU A C 1
ATOM 840 O O . GLU A 1 105 ? -6.631 14.184 -12.394 1.00 28.83 105 GLU A O 1
ATOM 845 N N . ASN A 1 106 ? -7.804 15.931 -11.608 1.00 29.88 106 ASN A N 1
ATOM 846 C CA . ASN A 1 106 ? -8.489 16.257 -12.846 1.00 29.88 106 ASN A CA 1
ATOM 847 C C . ASN A 1 106 ? -7.466 16.967 -13.744 1.00 29.88 106 ASN A C 1
ATOM 849 O O . ASN A 1 106 ? -7.490 18.189 -13.872 1.00 29.88 106 ASN A O 1
ATOM 853 N N . THR A 1 107 ? -6.525 16.229 -14.320 1.00 31.33 107 THR A N 1
ATOM 854 C CA . THR A 1 107 ? -5.743 16.728 -15.440 1.00 31.33 107 THR A CA 1
ATOM 855 C C . THR A 1 107 ? -6.612 16.572 -16.670 1.00 31.33 107 THR A C 1
ATOM 857 O O . THR A 1 107 ? -6.875 15.474 -17.151 1.00 31.33 107 THR A O 1
ATOM 860 N N . SER A 1 108 ? -7.131 17.710 -17.132 1.00 30.31 108 SER A N 1
ATOM 861 C CA . SER A 1 108 ? -7.750 17.811 -18.441 1.00 30.31 108 SER A CA 1
ATOM 862 C C . SER A 1 108 ? -6.797 17.224 -19.476 1.00 30.31 108 SER A C 1
ATOM 864 O O . SER A 1 108 ? -5.646 17.656 -19.559 1.00 30.31 108 SER A O 1
ATOM 866 N N . SER A 1 109 ? -7.304 16.278 -20.259 1.00 39.78 109 SER A N 1
ATOM 867 C CA . SER A 1 109 ? -6.927 16.002 -21.642 1.00 39.78 109 SER A CA 1
ATOM 868 C C . SER A 1 109 ? -6.011 17.071 -22.262 1.00 39.78 109 SER A C 1
ATOM 870 O O . SER A 1 109 ? -6.499 18.103 -22.729 1.00 39.78 109 SER A O 1
ATOM 872 N N . LYS A 1 110 ? -4.695 16.835 -22.242 1.00 34.53 110 LYS A N 1
ATOM 873 C CA . LYS A 1 110 ? -3.716 17.331 -23.223 1.00 34.53 110 LYS A CA 1
ATOM 874 C C . LYS A 1 110 ? -2.357 16.670 -22.966 1.00 34.53 110 LYS A C 1
ATOM 876 O O . LYS A 1 110 ? -1.684 16.954 -21.984 1.00 34.53 110 LYS A O 1
ATOM 881 N N . ASP A 1 111 ? -2.026 15.748 -23.868 1.00 37.41 111 ASP A N 1
ATOM 882 C CA . ASP A 1 111 ? -0.689 15.243 -24.197 1.00 37.41 111 ASP A CA 1
ATOM 883 C C . ASP A 1 111 ? 0.135 14.588 -23.075 1.00 37.41 111 ASP A C 1
ATOM 885 O O . ASP A 1 111 ? 1.076 15.153 -22.525 1.00 37.41 111 ASP A O 1
ATOM 889 N N . THR A 1 112 ? -0.127 13.299 -22.824 1.00 40.62 112 THR A N 1
ATOM 890 C CA . THR A 1 112 ? 0.812 12.404 -22.119 1.00 40.62 112 THR A CA 1
ATOM 891 C C . THR A 1 112 ? 1.948 11.961 -23.049 1.00 40.62 112 THR A C 1
ATOM 893 O O . THR A 1 112 ? 2.087 10.785 -23.373 1.00 40.62 112 THR A O 1
ATOM 896 N N . ASN A 1 113 ? 2.792 12.904 -23.467 1.00 39.84 113 ASN A N 1
ATOM 897 C CA . ASN A 1 113 ? 4.121 12.594 -23.991 1.00 39.84 113 ASN A CA 1
ATOM 898 C C . ASN A 1 113 ? 5.131 12.715 -22.847 1.00 39.84 113 ASN A C 1
ATOM 900 O O . ASN A 1 113 ? 5.768 13.751 -22.662 1.00 39.84 113 ASN A O 1
ATOM 904 N N . PHE A 1 114 ? 5.292 11.644 -22.066 1.00 51.00 114 PHE A N 1
ATOM 905 C CA . PHE A 1 114 ? 6.455 11.510 -21.190 1.00 51.00 114 PHE A CA 1
ATOM 906 C C . PHE A 1 114 ? 7.694 11.309 -22.076 1.00 51.00 114 PHE A C 1
ATOM 908 O O . PHE A 1 114 ? 8.062 10.183 -22.395 1.00 51.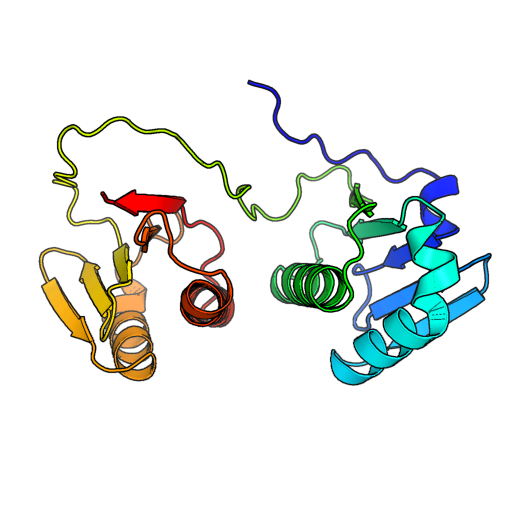00 114 PHE A O 1
ATOM 915 N N . SER A 1 115 ? 8.328 12.398 -22.527 1.00 52.72 115 SER A N 1
ATOM 916 C CA . SER A 1 115 ? 9.573 12.314 -23.310 1.00 52.72 115 SER A CA 1
ATOM 917 C C . SER A 1 115 ? 10.791 11.958 -22.448 1.00 52.72 115 SER A C 1
ATOM 919 O O . SER A 1 115 ? 11.879 11.735 -22.981 1.00 52.72 115 SER A O 1
ATOM 921 N N . ASP A 1 116 ? 10.628 11.901 -21.122 1.00 63.66 116 ASP A N 1
ATOM 922 C CA . ASP A 1 116 ? 11.659 11.441 -20.198 1.00 63.66 116 ASP A CA 1
ATOM 923 C C . ASP A 1 116 ? 11.647 9.911 -20.117 1.00 63.66 116 ASP A C 1
ATOM 925 O O . ASP A 1 116 ? 10.940 9.295 -19.319 1.00 63.66 116 ASP A O 1
ATOM 929 N N . SER A 1 117 ? 12.483 9.294 -20.952 1.00 70.69 117 SER A N 1
ATOM 930 C CA . SER A 1 117 ? 12.667 7.843 -20.979 1.00 70.69 117 SER A CA 1
ATOM 931 C C . SER A 1 117 ? 13.183 7.253 -19.658 1.00 70.69 117 SER A C 1
ATOM 933 O O . SER A 1 117 ? 13.173 6.039 -19.513 1.00 70.69 117 SER A O 1
ATOM 935 N N . THR A 1 118 ? 13.619 8.060 -18.686 1.00 82.25 118 THR A N 1
ATOM 936 C CA . THR A 1 118 ? 14.075 7.556 -17.377 1.00 82.25 118 THR A CA 1
ATOM 937 C C . THR A 1 118 ? 12.930 7.230 -16.414 1.00 82.25 118 THR A C 1
ATOM 939 O O . THR A 1 118 ? 13.171 6.637 -15.366 1.00 82.25 118 THR A O 1
ATOM 942 N N . ILE A 1 119 ? 11.686 7.579 -16.763 1.00 85.69 119 ILE A N 1
ATOM 943 C CA . ILE A 1 119 ? 10.509 7.299 -15.939 1.00 85.69 119 ILE A CA 1
ATOM 944 C C . ILE A 1 119 ? 10.035 5.864 -16.173 1.00 85.69 119 ILE A C 1
ATOM 946 O O . ILE A 1 119 ? 9.681 5.490 -17.295 1.00 85.69 119 ILE A O 1
ATOM 950 N N . LEU A 1 120 ? 9.950 5.079 -15.098 1.00 92.69 120 LEU A N 1
ATOM 951 C CA . LEU A 1 120 ? 9.257 3.797 -15.128 1.00 92.69 120 LEU A CA 1
ATOM 952 C C . LEU A 1 120 ? 7.754 4.058 -15.215 1.00 92.69 120 LEU A C 1
ATOM 954 O O . LEU A 1 120 ? 7.159 4.584 -14.277 1.00 92.69 120 LEU A O 1
ATOM 958 N N . THR A 1 121 ? 7.134 3.672 -16.323 1.00 92.00 121 THR A N 1
ATOM 959 C CA . THR A 1 121 ? 5.691 3.845 -16.526 1.00 92.00 121 THR A CA 1
ATOM 960 C C . THR A 1 121 ? 5.013 2.487 -16.584 1.00 92.00 121 THR A C 1
ATOM 962 O O . THR A 1 121 ? 5.445 1.631 -17.347 1.00 92.00 121 THR A O 1
ATOM 965 N N . ILE A 1 122 ? 3.950 2.294 -15.803 1.00 93.56 122 ILE A N 1
ATOM 966 C CA . ILE A 1 122 ? 3.093 1.104 -15.831 1.00 93.56 122 ILE A CA 1
ATOM 967 C C . ILE A 1 122 ? 1.683 1.552 -16.203 1.00 93.56 122 ILE A C 1
ATOM 969 O O . ILE A 1 122 ? 1.086 2.345 -15.485 1.00 93.56 122 ILE A O 1
ATOM 973 N N . ILE A 1 123 ? 1.133 1.057 -17.306 1.00 90.75 123 ILE A N 1
ATOM 974 C CA . ILE A 1 123 ? -0.213 1.395 -17.775 1.00 90.75 123 ILE A CA 1
ATOM 975 C C . ILE A 1 123 ? -1.124 0.188 -17.570 1.00 90.75 123 ILE A C 1
ATOM 977 O O . ILE A 1 123 ? -0.852 -0.885 -18.097 1.00 90.75 123 ILE A O 1
ATOM 981 N N . ILE A 1 124 ? -2.216 0.367 -16.832 1.00 89.12 124 ILE A N 1
ATOM 982 C CA . ILE A 1 124 ? -3.234 -0.651 -16.573 1.00 89.12 124 ILE A CA 1
ATOM 983 C C . ILE A 1 124 ? -4.358 -0.481 -17.596 1.00 89.12 124 ILE A C 1
ATOM 985 O O . ILE A 1 124 ? -5.043 0.545 -17.611 1.00 89.12 124 ILE A O 1
ATOM 989 N N . LYS A 1 125 ? -4.544 -1.494 -18.442 1.00 86.44 125 LYS A N 1
ATOM 990 C CA . LYS A 1 125 ? -5.617 -1.580 -19.440 1.00 86.44 125 LYS A CA 1
ATOM 991 C C . LYS A 1 125 ? -6.622 -2.660 -19.034 1.00 86.44 125 LYS A C 1
ATOM 993 O O . LYS A 1 125 ? -6.405 -3.400 -18.080 1.00 86.44 125 LYS A O 1
ATOM 998 N N . ASP A 1 126 ? -7.700 -2.783 -19.799 1.00 81.50 126 ASP A N 1
ATOM 999 C CA . ASP A 1 126 ? -8.831 -3.683 -19.534 1.00 81.50 126 ASP A CA 1
ATOM 1000 C C . ASP A 1 126 ? -8.419 -5.146 -19.374 1.00 81.50 126 ASP A C 1
ATOM 1002 O O . ASP A 1 126 ? -8.937 -5.857 -18.517 1.00 81.50 126 ASP A O 1
ATOM 1006 N N . THR A 1 127 ? -7.490 -5.602 -20.214 1.00 82.31 127 THR A N 1
ATOM 1007 C CA . THR A 1 127 ? -7.107 -7.018 -20.303 1.00 82.31 127 THR A CA 1
ATOM 1008 C C . THR A 1 127 ? -5.607 -7.253 -20.179 1.00 82.31 127 THR A C 1
ATOM 1010 O O . THR A 1 127 ? -5.154 -8.390 -20.299 1.00 82.31 127 THR A O 1
ATOM 1013 N N . CYS A 1 128 ? -4.812 -6.199 -20.019 1.00 88.50 128 CYS A N 1
ATOM 1014 C CA . CYS A 1 128 ? -3.355 -6.285 -20.012 1.00 88.50 128 CYS A CA 1
ATOM 1015 C C . CYS A 1 128 ? -2.722 -5.087 -19.300 1.00 88.50 128 CYS A C 1
ATOM 1017 O O . CYS A 1 128 ? -3.399 -4.126 -18.935 1.00 88.50 128 CYS A O 1
ATOM 1019 N N . LEU A 1 129 ? -1.406 -5.149 -19.116 1.00 93.00 129 LEU A N 1
ATOM 1020 C CA . LEU A 1 129 ? -0.604 -4.018 -18.672 1.00 93.00 129 LEU A CA 1
ATOM 1021 C C . LEU A 1 129 ? 0.433 -3.679 -19.738 1.00 93.00 129 LEU A C 1
ATOM 1023 O O . LEU A 1 129 ? 0.877 -4.564 -20.458 1.00 93.00 129 LEU A O 1
ATOM 1027 N N . ASP A 1 130 ? 0.866 -2.430 -19.802 1.00 92.62 130 ASP A N 1
ATOM 1028 C CA . ASP A 1 130 ? 2.124 -2.081 -20.459 1.00 92.62 130 ASP A CA 1
ATOM 1029 C C . ASP A 1 130 ? 3.103 -1.585 -19.400 1.00 92.62 130 ASP A C 1
ATOM 1031 O O . ASP A 1 130 ? 2.706 -0.920 -18.445 1.00 92.62 130 ASP A O 1
ATOM 1035 N N . ILE A 1 131 ? 4.386 -1.870 -19.579 1.00 95.00 131 ILE A N 1
ATOM 1036 C CA . ILE A 1 131 ? 5.464 -1.302 -18.771 1.00 95.00 131 ILE A CA 1
ATOM 1037 C C . ILE A 1 131 ? 6.535 -0.724 -19.689 1.00 95.00 131 ILE A C 1
ATOM 1039 O O . ILE A 1 131 ? 6.844 -1.303 -20.733 1.00 95.00 131 ILE A O 1
ATOM 1043 N N . SER A 1 132 ? 7.104 0.420 -19.322 1.00 92.88 132 SER A N 1
ATOM 1044 C CA . SER A 1 132 ? 8.181 1.034 -20.092 1.00 92.88 132 SER A CA 1
ATOM 1045 C C . SER A 1 132 ? 9.239 1.707 -19.235 1.00 92.88 132 SER A C 1
ATOM 1047 O O . SER A 1 132 ? 8.913 2.350 -18.238 1.00 92.88 132 SER A O 1
ATOM 1049 N N . LEU A 1 133 ? 10.494 1.606 -19.674 1.00 92.00 133 LEU A N 1
ATOM 1050 C CA . LEU A 1 133 ? 11.663 2.269 -19.098 1.00 92.00 133 LEU A CA 1
ATOM 1051 C C . LEU A 1 133 ? 12.775 2.357 -20.156 1.00 92.00 133 LEU A C 1
ATOM 1053 O O . LEU A 1 133 ? 13.006 1.403 -20.891 1.00 92.00 133 LEU A O 1
ATOM 1057 N N . LEU A 1 134 ? 13.485 3.481 -20.235 1.00 85.62 134 LEU A N 1
ATOM 1058 C CA . LEU A 1 134 ? 14.608 3.736 -21.151 1.00 85.62 134 LEU A CA 1
ATOM 1059 C C . LEU A 1 134 ? 14.303 3.402 -22.621 1.00 85.62 134 LEU A C 1
ATOM 1061 O O . LEU A 1 134 ? 15.129 2.825 -23.321 1.00 85.62 134 LEU A O 1
ATOM 1065 N N . LYS A 1 135 ? 13.106 3.776 -23.095 1.00 80.94 135 LYS A N 1
ATOM 1066 C CA . LYS A 1 135 ? 12.570 3.469 -24.441 1.00 80.94 135 LYS A CA 1
ATOM 1067 C C . LYS A 1 135 ? 12.246 1.990 -24.692 1.00 80.94 135 LYS A C 1
ATOM 1069 O O . LYS A 1 135 ? 11.666 1.686 -25.731 1.00 80.94 135 LYS A O 1
ATOM 1074 N N . ASN A 1 136 ? 12.536 1.090 -23.753 1.00 84.38 136 ASN A N 1
ATOM 1075 C CA . ASN A 1 136 ? 12.011 -0.269 -23.797 1.00 84.38 136 ASN A CA 1
ATOM 1076 C C . ASN A 1 136 ? 10.548 -0.234 -23.372 1.00 84.38 136 ASN A C 1
ATOM 1078 O O . ASN A 1 136 ? 10.225 0.295 -22.309 1.00 84.38 136 ASN A O 1
ATOM 1082 N N . VAL A 1 137 ? 9.678 -0.802 -24.198 1.00 88.88 137 VAL A N 1
ATOM 1083 C CA . VAL A 1 137 ? 8.246 -0.935 -23.929 1.00 88.88 137 VAL A CA 1
ATOM 1084 C C . VAL A 1 137 ? 7.900 -2.412 -24.014 1.00 88.88 137 VAL A C 1
ATOM 1086 O O . VAL A 1 137 ? 8.311 -3.091 -24.954 1.00 88.88 137 VAL A O 1
ATOM 1089 N N . MET A 1 138 ? 7.145 -2.909 -23.041 1.00 91.75 138 MET A N 1
ATOM 1090 C CA . MET A 1 138 ? 6.713 -4.297 -22.990 1.00 91.75 138 MET A CA 1
ATOM 1091 C C . MET A 1 138 ? 5.223 -4.386 -22.669 1.00 91.75 138 MET A C 1
ATOM 1093 O O . MET A 1 138 ? 4.766 -3.891 -21.639 1.00 91.75 138 MET A O 1
ATOM 1097 N N . GLY A 1 139 ? 4.476 -5.062 -23.541 1.00 91.44 139 GLY A N 1
ATOM 1098 C CA . GLY A 1 139 ? 3.113 -5.494 -23.248 1.00 91.44 139 GLY A CA 1
ATOM 1099 C C . GLY A 1 139 ? 3.137 -6.726 -22.344 1.00 91.44 139 GLY A C 1
ATOM 1100 O O . GLY A 1 139 ? 3.798 -7.716 -22.647 1.00 91.44 139 GLY A O 1
ATOM 1101 N N . CYS A 1 140 ? 2.406 -6.662 -21.242 1.00 92.88 140 CYS A N 1
ATOM 1102 C CA . CYS A 1 140 ? 2.338 -7.658 -20.182 1.00 92.88 140 CYS A CA 1
ATOM 1103 C C . CYS A 1 140 ? 0.936 -8.267 -20.145 1.00 92.88 140 CYS A C 1
ATOM 1105 O O . CYS A 1 140 ? -0.062 -7.554 -20.018 1.00 92.88 140 CYS A O 1
ATOM 1107 N N . LYS A 1 141 ? 0.835 -9.595 -20.222 1.00 89.06 141 LYS A N 1
ATOM 1108 C CA . LYS A 1 141 ? -0.458 -10.290 -20.099 1.00 89.06 141 LYS A CA 1
ATOM 1109 C C . LYS A 1 141 ? -0.809 -10.557 -18.640 1.00 89.06 141 LYS A C 1
ATOM 1111 O O . LYS A 1 141 ? -1.982 -10.728 -18.318 1.00 89.06 141 LYS A O 1
ATOM 1116 N N . LYS A 1 142 ? 0.198 -10.629 -17.768 1.00 91.19 142 LYS A N 1
ATOM 1117 C CA . LYS A 1 142 ? 0.052 -10.913 -16.339 1.00 91.19 142 LYS A CA 1
ATOM 1118 C C . LYS A 1 142 ? 0.968 -10.017 -15.511 1.00 91.19 142 LYS A C 1
ATOM 1120 O O . LYS A 1 142 ? 1.919 -9.430 -16.019 1.00 91.19 142 LYS A O 1
ATOM 1125 N N . LEU A 1 143 ? 0.691 -9.951 -14.211 1.00 91.12 143 LEU A N 1
ATOM 1126 C CA . LEU A 1 143 ? 1.503 -9.193 -13.258 1.00 91.12 143 LEU A CA 1
ATOM 1127 C C . LEU A 1 143 ? 2.944 -9.730 -13.152 1.00 91.12 143 LEU A C 1
ATOM 1129 O O . LEU A 1 143 ? 3.866 -8.942 -12.971 1.00 91.12 143 LEU A O 1
ATOM 1133 N N . ASP A 1 144 ? 3.148 -11.036 -13.336 1.00 93.94 144 ASP A N 1
ATOM 1134 C CA . ASP A 1 144 ? 4.479 -11.667 -13.300 1.00 93.94 144 ASP A CA 1
ATOM 1135 C C . ASP A 1 144 ? 5.410 -11.148 -14.411 1.00 93.94 144 ASP A C 1
ATOM 1137 O O . ASP A 1 144 ? 6.627 -11.067 -14.227 1.00 93.94 144 ASP A O 1
ATOM 1141 N N . ASP A 1 145 ? 4.844 -10.737 -15.552 1.00 95.06 145 ASP A N 1
ATOM 1142 C CA . ASP A 1 145 ? 5.606 -10.126 -16.646 1.00 95.06 145 ASP A CA 1
ATOM 1143 C C . ASP A 1 145 ? 6.146 -8.755 -16.198 1.00 95.06 145 ASP A C 1
ATOM 1145 O O . ASP A 1 145 ? 7.321 -8.439 -16.388 1.00 95.06 145 ASP A O 1
ATOM 1149 N N . VAL A 1 146 ? 5.305 -7.965 -15.519 1.00 94.94 146 VAL A N 1
ATOM 1150 C CA . VAL A 1 146 ? 5.671 -6.663 -14.938 1.00 94.94 146 VAL A CA 1
ATOM 1151 C C . VAL A 1 146 ? 6.762 -6.840 -13.881 1.00 94.94 146 VAL A C 1
ATOM 1153 O O . VAL A 1 146 ? 7.752 -6.110 -13.881 1.00 94.94 146 VAL A O 1
ATOM 1156 N N . GLU A 1 147 ? 6.613 -7.835 -13.004 1.00 95.62 147 GLU A N 1
ATOM 1157 C CA . GLU A 1 147 ? 7.612 -8.167 -11.985 1.00 95.62 147 GLU A CA 1
ATOM 1158 C C . GLU A 1 147 ? 8.961 -8.532 -12.616 1.00 95.62 147 GLU A C 1
ATOM 1160 O O . GLU A 1 147 ? 10.000 -7.999 -12.221 1.00 95.62 147 GLU A O 1
ATOM 1165 N N . SER A 1 148 ? 8.942 -9.381 -13.642 1.00 95.31 148 SER A N 1
ATOM 1166 C CA . SER A 1 148 ? 10.144 -9.782 -14.377 1.00 95.31 148 SER A CA 1
ATOM 1167 C C . SER A 1 148 ? 10.833 -8.582 -15.029 1.00 95.31 148 SER A C 1
ATOM 1169 O O . SER A 1 148 ? 12.057 -8.454 -14.963 1.00 95.31 148 SER A O 1
ATOM 1171 N N . PHE A 1 149 ? 10.063 -7.655 -15.609 1.00 96.12 149 PHE A N 1
ATOM 1172 C CA . PHE A 1 149 ? 10.608 -6.418 -16.168 1.00 96.12 149 PHE A CA 1
ATOM 1173 C C . PHE A 1 149 ? 11.296 -5.563 -15.101 1.00 96.12 149 PHE A C 1
ATOM 1175 O O . PHE A 1 149 ? 12.409 -5.084 -15.329 1.00 96.12 149 PHE A O 1
ATOM 1182 N N . ILE A 1 150 ? 10.661 -5.387 -13.938 1.00 94.44 150 ILE A N 1
ATOM 1183 C CA . ILE A 1 150 ? 11.219 -4.621 -12.818 1.00 94.44 150 ILE A CA 1
ATOM 1184 C C . ILE A 1 150 ? 12.537 -5.241 -12.347 1.00 94.44 150 ILE A C 1
ATOM 1186 O O . ILE A 1 150 ? 13.535 -4.534 -12.220 1.00 94.44 150 ILE A O 1
ATOM 1190 N N . LEU A 1 151 ? 12.571 -6.559 -12.142 1.00 93.38 151 LEU A N 1
ATOM 1191 C CA . LEU A 1 151 ? 13.767 -7.263 -11.680 1.00 93.38 151 LEU A CA 1
ATOM 1192 C C . LEU A 1 151 ? 14.927 -7.147 -12.677 1.00 93.38 151 LEU A C 1
ATOM 1194 O O . LEU A 1 151 ? 16.047 -6.819 -12.282 1.00 93.38 151 LEU A O 1
ATOM 1198 N N . ASN A 1 152 ? 14.652 -7.326 -13.971 1.00 94.75 152 ASN A N 1
ATOM 1199 C CA . ASN A 1 152 ? 15.666 -7.239 -15.025 1.00 94.75 152 ASN A CA 1
ATOM 1200 C C . ASN A 1 152 ? 16.223 -5.819 -15.205 1.00 94.75 152 ASN A C 1
ATOM 1202 O O . ASN A 1 152 ? 17.370 -5.646 -15.621 1.00 94.75 152 ASN A O 1
ATOM 1206 N N . ASN A 1 153 ? 15.433 -4.798 -14.868 1.00 93.56 153 ASN A N 1
ATOM 1207 C CA . ASN A 1 153 ? 15.806 -3.396 -15.024 1.00 93.56 153 ASN A CA 1
ATOM 1208 C C . ASN A 1 153 ? 16.097 -2.685 -13.695 1.00 93.56 153 ASN A C 1
ATOM 1210 O O . ASN A 1 153 ? 16.299 -1.472 -13.699 1.00 93.56 153 ASN A O 1
ATOM 1214 N N . LYS A 1 154 ? 16.175 -3.411 -12.570 1.00 89.94 154 LYS A N 1
ATOM 1215 C CA . LYS A 1 154 ? 16.239 -2.844 -11.210 1.00 89.94 154 LYS A CA 1
ATOM 1216 C C . LYS A 1 154 ? 17.278 -1.733 -11.050 1.00 89.94 154 LYS A C 1
ATOM 1218 O O . LYS A 1 154 ? 16.994 -0.704 -10.449 1.00 89.94 154 LYS A O 1
ATOM 1223 N N . LYS A 1 155 ? 18.466 -1.917 -11.634 1.00 90.31 155 LYS A N 1
ATOM 1224 C CA . LYS A 1 155 ? 19.589 -0.963 -11.571 1.00 90.31 155 LYS A CA 1
ATOM 1225 C C . LYS A 1 155 ? 19.367 0.353 -12.331 1.00 90.31 155 LYS A C 1
ATOM 1227 O O . LYS A 1 155 ? 20.136 1.287 -12.147 1.00 90.31 155 LYS A O 1
ATOM 1232 N N . TYR A 1 156 ? 18.362 0.410 -13.201 1.00 90.50 156 TYR A N 1
ATOM 1233 C CA . TYR A 1 156 ? 18.028 1.575 -14.022 1.00 90.50 156 TYR A CA 1
ATOM 1234 C C . TYR A 1 156 ? 16.780 2.312 -13.535 1.00 90.50 156 TYR A C 1
ATOM 1236 O O . TYR A 1 156 ? 16.485 3.399 -14.027 1.00 90.50 156 TYR A O 1
ATOM 1244 N N . ILE A 1 157 ? 16.026 1.714 -12.612 1.00 88.94 157 ILE A N 1
ATOM 1245 C CA . ILE A 1 157 ? 14.806 2.310 -12.081 1.00 88.94 157 ILE A CA 1
ATOM 1246 C C . ILE A 1 157 ? 15.200 3.330 -11.018 1.00 88.94 157 ILE A C 1
ATOM 1248 O O . ILE A 1 157 ? 15.712 2.969 -9.959 1.00 88.94 157 ILE A O 1
ATOM 1252 N N . ASP A 1 158 ? 14.916 4.599 -11.291 1.00 83.56 158 ASP A N 1
ATOM 1253 C CA . ASP A 1 158 ? 14.937 5.636 -10.267 1.00 83.56 158 ASP A CA 1
ATOM 1254 C C . ASP A 1 158 ? 13.681 5.478 -9.386 1.00 83.56 158 ASP A C 1
ATOM 1256 O O . ASP A 1 158 ? 12.559 5.613 -9.889 1.00 83.56 158 ASP A O 1
ATOM 1260 N N . PRO A 1 159 ? 13.835 5.194 -8.078 1.00 74.81 159 PRO A N 1
ATOM 1261 C CA . PRO A 1 159 ? 12.712 4.945 -7.182 1.00 74.81 159 PRO A CA 1
ATOM 1262 C C . PRO A 1 159 ? 11.800 6.160 -6.979 1.00 74.81 159 PRO A C 1
ATOM 1264 O O . PRO A 1 159 ? 10.738 5.984 -6.393 1.00 74.81 159 PRO A O 1
ATOM 1267 N N . TYR A 1 160 ? 12.185 7.360 -7.432 1.00 76.62 160 TYR A N 1
ATOM 1268 C CA . TYR A 1 160 ? 11.377 8.585 -7.390 1.00 76.62 160 TYR A CA 1
ATOM 1269 C C . TYR A 1 160 ? 10.714 8.931 -8.731 1.00 76.62 160 TYR A C 1
ATOM 1271 O O . TYR A 1 160 ? 9.904 9.860 -8.800 1.00 76.62 160 TYR A O 1
ATOM 1279 N N . LYS A 1 161 ? 11.032 8.193 -9.801 1.00 85.44 161 LYS A N 1
ATOM 1280 C CA . LYS A 1 161 ? 10.482 8.394 -11.147 1.00 85.44 161 LYS A CA 1
ATOM 1281 C C . LYS A 1 161 ? 9.656 7.194 -11.595 1.00 85.44 161 LYS A C 1
ATOM 1283 O O . LYS A 1 161 ? 9.940 6.565 -12.613 1.00 85.44 161 LYS A O 1
ATOM 1288 N N . ILE A 1 162 ? 8.606 6.894 -10.839 1.00 83.50 162 ILE A N 1
ATOM 1289 C CA . ILE A 1 162 ? 7.678 5.805 -11.149 1.00 83.50 162 ILE A CA 1
ATOM 1290 C C . ILE A 1 162 ? 6.274 6.372 -11.318 1.00 83.50 162 ILE A C 1
ATOM 1292 O O . ILE A 1 162 ? 5.811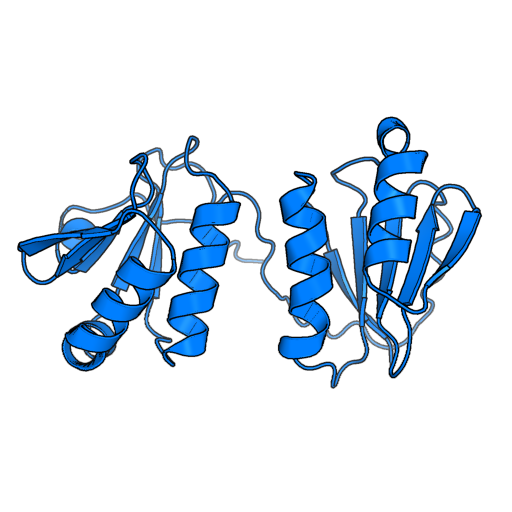 7.190 -10.522 1.00 83.50 162 ILE A O 1
ATOM 1296 N N . VAL A 1 163 ? 5.586 5.942 -12.368 1.00 83.88 163 VAL A N 1
ATOM 1297 C CA . VAL A 1 163 ? 4.233 6.377 -12.702 1.00 83.88 163 VAL A CA 1
ATOM 1298 C C . VAL A 1 163 ? 3.384 5.155 -13.021 1.00 83.88 163 VAL A C 1
ATOM 1300 O O . VAL A 1 163 ? 3.765 4.311 -13.827 1.00 83.88 163 VAL A O 1
ATOM 1303 N N . VAL A 1 164 ? 2.207 5.079 -12.412 1.00 84.56 164 VAL A N 1
ATOM 1304 C CA . VAL A 1 164 ? 1.178 4.088 -12.714 1.00 84.56 164 VAL A CA 1
ATOM 1305 C C . VAL A 1 164 ? -0.025 4.820 -13.300 1.00 84.56 164 VAL A C 1
ATOM 1307 O O . VAL A 1 164 ? -0.572 5.728 -12.677 1.00 84.56 164 VAL A O 1
ATOM 1310 N N . ILE A 1 165 ? -0.426 4.445 -14.509 1.00 82.56 165 ILE A N 1
ATOM 1311 C CA . ILE A 1 165 ? -1.501 5.075 -15.274 1.00 82.56 165 ILE A CA 1
ATOM 1312 C C . ILE A 1 165 ? -2.650 4.079 -15.405 1.00 82.56 165 ILE A C 1
ATOM 1314 O O . ILE A 1 165 ? -2.435 2.946 -15.822 1.00 82.56 165 ILE A O 1
ATOM 1318 N N . GLY A 1 166 ? -3.870 4.488 -15.080 1.00 79.12 166 GLY A N 1
ATOM 1319 C CA . GLY A 1 166 ? -5.075 3.675 -15.259 1.00 79.12 166 GLY A CA 1
ATOM 1320 C C . GLY A 1 166 ? -6.190 4.448 -15.953 1.00 79.12 166 GLY A C 1
ATOM 1321 O O . GLY A 1 166 ? -6.102 5.663 -16.121 1.00 79.12 166 GLY A O 1
ATOM 1322 N N . ARG A 1 167 ? -7.266 3.758 -16.334 1.00 77.12 167 ARG A N 1
ATOM 1323 C CA . ARG A 1 167 ? -8.502 4.431 -16.762 1.00 77.12 167 ARG A CA 1
ATOM 1324 C C . ARG A 1 167 ? -9.174 5.141 -15.590 1.00 77.12 167 ARG A C 1
ATOM 1326 O O . ARG A 1 167 ? -8.996 4.766 -14.432 1.00 77.12 167 ARG A O 1
ATOM 1333 N N . LYS A 1 168 ? -9.992 6.148 -15.889 1.00 67.69 168 LYS A N 1
ATOM 1334 C CA . LYS A 1 168 ? -10.723 6.935 -14.881 1.00 67.69 168 LYS A CA 1
ATOM 1335 C C . LYS A 1 168 ? -11.700 6.109 -14.034 1.00 67.69 168 LYS A C 1
ATOM 1337 O O . LYS A 1 168 ? -11.939 6.440 -12.874 1.00 67.69 168 LYS A O 1
ATOM 1342 N N . ASP A 1 169 ? -12.267 5.061 -14.616 1.00 69.94 169 ASP A N 1
ATOM 1343 C CA . ASP A 1 169 ? -13.201 4.122 -13.992 1.00 69.94 169 ASP A CA 1
ATOM 1344 C C . ASP A 1 169 ? -12.508 2.880 -13.404 1.00 69.94 169 ASP A C 1
ATOM 1346 O O . ASP A 1 169 ? -13.185 1.986 -12.894 1.00 69.94 169 ASP A O 1
ATOM 1350 N N . LEU A 1 170 ? -11.168 2.822 -13.438 1.00 71.56 170 LEU A N 1
ATOM 1351 C CA . LEU A 1 170 ? -10.408 1.687 -12.926 1.00 71.56 170 LEU A CA 1
ATOM 1352 C C . LEU A 1 170 ? -10.687 1.483 -11.431 1.00 71.56 170 LEU A C 1
ATOM 1354 O O . LEU A 1 170 ? -10.427 2.351 -10.591 1.00 71.56 170 LEU A O 1
ATOM 1358 N N . GLY A 1 171 ? -11.204 0.304 -11.093 1.00 59.97 171 GLY A N 1
ATOM 1359 C CA . GLY A 1 171 ? -11.500 -0.063 -9.719 1.00 59.97 171 GLY A CA 1
ATOM 1360 C C . GLY A 1 171 ? -10.231 -0.287 -8.899 1.00 59.97 171 GLY A C 1
ATOM 1361 O O . GLY A 1 171 ? -9.206 -0.758 -9.393 1.00 59.97 171 GLY A O 1
ATOM 1362 N N . TYR A 1 172 ? -10.316 -0.040 -7.588 1.00 61.47 172 TYR A N 1
ATOM 1363 C CA . TYR A 1 172 ? -9.203 -0.305 -6.668 1.00 61.47 172 TYR A CA 1
ATOM 1364 C C . TYR A 1 172 ? -8.715 -1.765 -6.723 1.00 61.47 172 TYR A C 1
ATOM 1366 O O . TYR A 1 172 ? -7.526 -2.028 -6.565 1.00 61.47 172 TYR A O 1
ATOM 1374 N N . LYS A 1 173 ? -9.620 -2.715 -7.000 1.00 69.00 173 LYS A N 1
ATOM 1375 C CA . LYS A 1 173 ? -9.306 -4.143 -7.161 1.00 69.00 173 LYS A CA 1
ATOM 1376 C C . LYS A 1 173 ? -8.257 -4.398 -8.249 1.00 69.00 173 LYS A C 1
ATOM 1378 O O . LYS A 1 173 ? -7.423 -5.278 -8.062 1.00 69.00 173 LYS A O 1
ATOM 1383 N N . ASP A 1 174 ? -8.290 -3.631 -9.333 1.00 76.00 174 ASP A N 1
ATOM 1384 C CA . ASP A 1 174 ? -7.416 -3.815 -10.495 1.00 76.00 174 ASP A CA 1
ATOM 1385 C C . ASP A 1 174 ? -6.111 -3.017 -10.351 1.00 76.00 174 ASP A C 1
ATOM 1387 O O . ASP A 1 174 ? -5.065 -3.415 -10.858 1.00 76.00 174 ASP A O 1
ATOM 1391 N N . LEU A 1 175 ? -6.144 -1.927 -9.578 1.00 75.25 175 LEU A N 1
ATOM 1392 C CA . LEU A 1 175 ? -4.967 -1.130 -9.230 1.00 75.25 175 LEU A CA 1
ATOM 1393 C C . LEU A 1 175 ? -4.091 -1.790 -8.147 1.00 75.25 175 LEU A C 1
ATOM 1395 O O . LEU A 1 175 ? -2.858 -1.736 -8.197 1.00 75.25 175 LEU A O 1
ATOM 1399 N N . LYS A 1 176 ? -4.723 -2.423 -7.153 1.00 77.00 176 LYS A N 1
ATOM 1400 C CA . LYS A 1 176 ? -4.068 -3.004 -5.972 1.00 77.00 176 LYS A CA 1
ATOM 1401 C C . LYS A 1 176 ? -2.914 -3.970 -6.285 1.00 77.00 176 LYS A C 1
ATOM 1403 O O . LYS A 1 176 ? -1.896 -3.874 -5.595 1.00 77.00 176 LYS A O 1
ATOM 1408 N N . PRO A 1 177 ? -3.009 -4.887 -7.267 1.00 84.06 177 PRO A N 1
ATOM 1409 C CA . PRO A 1 177 ? -1.928 -5.822 -7.566 1.00 84.06 177 PRO A CA 1
ATOM 1410 C C . PRO A 1 177 ? -0.645 -5.111 -8.015 1.00 84.06 177 PRO A C 1
ATOM 1412 O O . PRO A 1 177 ? 0.437 -5.469 -7.557 1.00 84.06 177 PRO A O 1
ATOM 1415 N N . VAL A 1 178 ? -0.763 -4.053 -8.825 1.00 86.88 178 VAL A N 1
ATOM 1416 C CA . VAL A 1 178 ? 0.384 -3.256 -9.297 1.00 86.88 178 VAL A CA 1
ATOM 1417 C C . VAL A 1 178 ? 1.036 -2.495 -8.146 1.00 86.88 178 VAL A C 1
ATOM 1419 O O . VAL A 1 178 ? 2.252 -2.541 -7.985 1.00 86.88 178 VAL A O 1
ATOM 1422 N N . ILE A 1 179 ? 0.231 -1.858 -7.291 1.00 79.38 179 ILE A N 1
ATOM 1423 C CA . ILE A 1 179 ? 0.738 -1.168 -6.095 1.00 79.38 179 ILE A CA 1
ATOM 1424 C C . ILE A 1 179 ? 1.445 -2.153 -5.157 1.00 79.38 179 ILE A C 1
ATOM 1426 O O . ILE A 1 179 ? 2.543 -1.881 -4.675 1.00 79.38 179 ILE A O 1
ATOM 1430 N N . SER A 1 180 ? 0.836 -3.316 -4.920 1.00 77.56 180 SER A N 1
ATOM 1431 C CA . SER A 1 180 ? 1.408 -4.352 -4.054 1.00 77.56 180 SER A CA 1
ATOM 1432 C C . SER A 1 180 ? 2.744 -4.858 -4.596 1.00 77.56 180 SER A C 1
ATOM 1434 O O . SER A 1 180 ? 3.666 -5.095 -3.818 1.00 77.56 180 SER A O 1
ATOM 1436 N N . LEU A 1 181 ? 2.867 -4.982 -5.920 1.00 87.69 181 LEU A N 1
ATOM 1437 C CA . LEU A 1 181 ? 4.112 -5.352 -6.582 1.00 87.69 181 LEU A CA 1
ATOM 1438 C C . LEU A 1 181 ? 5.200 -4.282 -6.404 1.00 87.69 181 LEU A C 1
ATOM 1440 O O . LEU A 1 181 ? 6.322 -4.621 -6.041 1.00 87.69 181 LEU A O 1
ATOM 1444 N N . LEU A 1 182 ? 4.882 -3.001 -6.611 1.00 82.19 182 LEU A N 1
ATOM 1445 C CA . LEU A 1 182 ? 5.841 -1.908 -6.403 1.00 82.19 182 LEU A CA 1
ATOM 1446 C C . LEU A 1 182 ? 6.355 -1.885 -4.957 1.00 82.19 182 LEU A C 1
ATOM 1448 O O . LEU A 1 182 ? 7.561 -1.848 -4.727 1.00 82.19 182 LEU A O 1
ATOM 1452 N N . ILE A 1 183 ? 5.453 -2.028 -3.986 1.00 74.06 183 ILE A N 1
ATOM 1453 C CA . ILE A 1 183 ? 5.792 -2.091 -2.558 1.00 74.06 183 ILE A CA 1
ATOM 1454 C C . ILE A 1 183 ? 6.649 -3.320 -2.233 1.00 74.06 183 ILE A C 1
ATOM 1456 O O . ILE A 1 183 ? 7.600 -3.202 -1.462 1.00 74.06 183 ILE A O 1
ATOM 1460 N N . LYS A 1 184 ? 6.338 -4.490 -2.814 1.00 81.25 184 LYS A N 1
ATOM 1461 C CA . LYS A 1 184 ? 7.129 -5.727 -2.659 1.00 81.25 184 LYS A CA 1
ATOM 1462 C C . LYS A 1 184 ? 8.591 -5.520 -3.067 1.00 81.25 184 LYS A C 1
ATOM 1464 O O . LYS A 1 184 ? 9.470 -6.115 -2.455 1.00 81.25 184 LYS A O 1
ATOM 1469 N N . HIS A 1 185 ? 8.839 -4.666 -4.061 1.00 80.62 185 HIS A N 1
ATOM 1470 C CA . HIS A 1 185 ? 10.177 -4.324 -4.560 1.00 80.62 185 HIS A CA 1
ATOM 1471 C C . HIS A 1 185 ? 10.736 -3.016 -3.997 1.00 80.62 185 HIS A C 1
ATOM 1473 O O . HIS A 1 185 ? 11.681 -2.466 -4.553 1.00 80.62 185 HIS A O 1
ATOM 1479 N N . GLU A 1 186 ? 10.177 -2.542 -2.884 1.00 74.19 186 GLU A N 1
ATOM 1480 C CA . GLU A 1 186 ? 10.638 -1.356 -2.156 1.00 74.19 186 GLU A CA 1
ATOM 1481 C C . GLU A 1 186 ? 10.519 -0.035 -2.943 1.00 74.19 186 GLU A C 1
ATOM 1483 O O . GLU A 1 186 ? 11.167 0.964 -2.628 1.00 74.19 186 GLU A O 1
ATOM 1488 N N . TYR A 1 187 ? 9.641 0.004 -3.949 1.00 75.75 187 TYR A N 1
ATOM 1489 C CA . TYR A 1 187 ? 9.298 1.214 -4.687 1.00 75.75 187 TYR A CA 1
ATOM 1490 C C . TYR A 1 187 ? 8.098 1.905 -4.049 1.00 75.75 187 TYR A C 1
ATOM 1492 O O . TYR A 1 187 ? 6.941 1.560 -4.294 1.00 75.75 187 TYR A O 1
ATOM 1500 N N . PHE A 1 188 ? 8.390 2.897 -3.213 1.00 60.09 188 PHE A N 1
ATOM 1501 C CA . PHE A 1 188 ? 7.377 3.601 -2.426 1.00 60.09 188 PHE A CA 1
ATOM 1502 C C . PHE A 1 188 ? 6.972 4.956 -3.017 1.00 60.09 188 PHE A C 1
ATOM 1504 O O . PHE A 1 188 ? 5.884 5.433 -2.721 1.00 60.09 188 PHE A O 1
ATOM 1511 N N . ASN A 1 189 ? 7.803 5.558 -3.876 1.00 65.44 189 ASN A N 1
ATOM 1512 C CA . ASN A 1 189 ? 7.517 6.858 -4.481 1.00 65.44 189 ASN A CA 1
ATOM 1513 C C . ASN A 1 189 ? 7.050 6.674 -5.929 1.00 65.44 189 ASN A C 1
ATOM 1515 O O . ASN A 1 189 ? 7.846 6.651 -6.865 1.00 65.44 189 ASN A O 1
ATOM 1519 N N . PHE A 1 190 ? 5.740 6.547 -6.115 1.00 71.00 190 PHE A N 1
ATOM 1520 C CA . PHE A 1 190 ? 5.132 6.481 -7.441 1.00 71.00 190 PHE A CA 1
ATOM 1521 C C . PHE A 1 190 ? 3.925 7.411 -7.546 1.00 71.00 190 PHE A C 1
ATOM 1523 O O . PHE A 1 190 ? 3.217 7.656 -6.571 1.00 71.00 190 PHE A O 1
ATOM 1530 N N . LYS A 1 191 ? 3.688 7.931 -8.751 1.00 72.69 191 LYS A N 1
ATOM 1531 C CA . LYS A 1 191 ? 2.521 8.758 -9.073 1.00 72.69 191 LYS A CA 1
ATOM 1532 C C . LYS A 1 191 ? 1.418 7.896 -9.665 1.00 72.69 191 LYS A C 1
ATOM 1534 O O . LYS A 1 191 ? 1.696 7.026 -10.484 1.00 72.69 191 LYS A O 1
ATOM 1539 N N . LEU A 1 192 ? 0.176 8.179 -9.295 1.00 65.94 192 LEU A N 1
ATOM 1540 C CA . LEU A 1 192 ? -1.010 7.583 -9.903 1.00 65.94 192 LEU A CA 1
ATOM 1541 C C . LEU A 1 192 ? -1.649 8.597 -10.844 1.00 65.94 192 LEU A C 1
ATOM 1543 O O . LEU A 1 192 ? -1.983 9.695 -10.411 1.00 65.94 192 LEU A O 1
ATOM 1547 N N . LEU A 1 193 ? -1.820 8.233 -12.111 1.00 72.44 193 LEU A N 1
ATOM 1548 C CA . LEU A 1 193 ? -2.427 9.088 -13.128 1.00 72.44 193 LEU A CA 1
ATOM 1549 C C . LEU A 1 193 ? -3.611 8.390 -13.789 1.00 72.44 193 LEU A C 1
ATOM 1551 O O . LEU A 1 193 ? -3.671 7.163 -13.874 1.00 72.44 193 LEU A O 1
ATOM 1555 N N . THR A 1 194 ? -4.532 9.192 -14.308 1.00 65.19 194 THR A N 1
ATOM 1556 C CA . THR A 1 194 ? -5.648 8.712 -15.121 1.00 65.19 194 THR A CA 1
ATOM 1557 C C . THR A 1 194 ? -5.431 9.046 -16.590 1.00 65.19 194 THR A C 1
ATOM 1559 O O . THR A 1 194 ? -4.915 10.116 -16.910 1.00 65.19 194 THR A O 1
ATOM 1562 N N . LYS A 1 195 ? -5.858 8.151 -17.480 1.00 66.56 195 LYS A N 1
ATOM 1563 C CA . LYS A 1 195 ? -5.963 8.394 -18.919 1.00 66.56 195 LYS A CA 1
ATOM 1564 C C . LYS A 1 195 ? -7.413 8.178 -19.358 1.00 66.56 195 LYS A C 1
ATOM 1566 O O . LYS A 1 195 ? -8.019 7.186 -18.947 1.00 66.56 195 LYS A O 1
ATOM 1571 N N . ASP A 1 196 ? -7.941 9.146 -20.109 1.00 53.34 196 ASP A N 1
ATOM 1572 C CA . ASP A 1 196 ? -9.272 9.097 -20.734 1.00 53.34 196 ASP A CA 1
ATOM 1573 C C . ASP A 1 196 ? -9.315 8.077 -21.883 1.00 53.34 196 ASP A C 1
ATOM 1575 O O . ASP A 1 196 ? -8.289 7.942 -22.599 1.00 53.34 196 ASP A O 1
#

Radius of gyration: 18.58 Å; chains: 1; bounding box: 38×36×52 Å

Secondary structure (DSSP, 8-state):
----PPEEPPGGGGTEEEE-SSSSEEEEETTEEEEESSHHHHHHHHHHTHHHHHTSPEEEEE-TT--HHHHHHHHHHHHHTT---EEEEESS-PPPS-----------S-------TTSEEEEE-SS-EEEEETTEEEEESSHHHHHHHHHHHGGG--TTSEEEEEETT--HHHHHHHHHHHHHTT---EEEEEE-

pLDDT: mean 76.22, std 17.97, range [23.08, 96.12]